Protein AF-R5DR00-F1 (afdb_monomer_lite)

Foldseek 3Di:
DAWEQAQVRDIADFPDKFFKDWDWDQDPNDTFIAIATDPDLPDQGFWMKTAHDDPDPVCLQPQGIKIKGLAASVVSVVQVVCCVPPSYYYPNPFDEDPAADLLGDDDHDNNPDGIYMDGRPRCVLVDHDDDDPDRPPSPPPDPPVPPPPPPPPDDDDDPDPVVPPPPPPPPDPPPDPDDDDDDDD

Structure (mmCIF, N/CA/C/O backbone):
data_AF-R5DR00-F1
#
_entry.id   AF-R5DR00-F1
#
loop_
_atom_site.group_PDB
_atom_site.id
_atom_site.type_symbol
_atom_site.label_atom_id
_atom_site.label_alt_id
_atom_site.label_comp_id
_atom_site.label_asym_id
_atom_site.label_entity_id
_atom_site.label_seq_id
_atom_site.pdbx_PDB_ins_code
_atom_site.Cartn_x
_atom_site.Cartn_y
_atom_site.Cartn_z
_atom_site.occupancy
_atom_site.B_iso_or_equiv
_atom_site.auth_seq_id
_atom_site.auth_comp_id
_atom_site.auth_asym_id
_atom_site.auth_atom_id
_atom_site.pdbx_PDB_model_num
ATOM 1 N N . MET A 1 1 ? -13.427 7.488 13.213 1.00 74.94 1 MET A N 1
ATOM 2 C CA . MET A 1 1 ? -12.255 6.790 13.779 1.00 74.94 1 MET A CA 1
ATOM 3 C C . MET A 1 1 ? -12.022 5.560 12.925 1.00 74.94 1 MET A C 1
ATOM 5 O O . MET A 1 1 ? -13.001 4.872 12.657 1.00 74.94 1 MET A O 1
ATOM 9 N N . MET A 1 2 ? -10.810 5.362 12.402 1.00 90.50 2 MET A N 1
ATOM 10 C CA . MET A 1 2 ? -10.520 4.297 11.437 1.00 90.50 2 MET A CA 1
ATOM 11 C C . MET A 1 2 ? -9.698 3.185 12.090 1.00 90.50 2 MET A C 1
ATOM 13 O O . MET A 1 2 ? -8.865 3.455 12.952 1.00 90.50 2 MET A O 1
ATOM 17 N N . ARG A 1 3 ? -9.932 1.942 11.674 1.00 91.56 3 ARG A N 1
ATOM 18 C CA . ARG A 1 3 ? -9.235 0.748 12.158 1.00 91.56 3 ARG A CA 1
ATOM 19 C C . ARG A 1 3 ? -8.675 -0.051 10.991 1.00 91.56 3 ARG A C 1
ATOM 21 O O . ARG A 1 3 ? -9.319 -0.162 9.949 1.00 91.56 3 ARG A O 1
ATOM 28 N N . VAL A 1 4 ? -7.496 -0.623 11.179 1.00 91.38 4 VAL A N 1
ATOM 29 C CA . VAL A 1 4 ? -6.801 -1.405 10.156 1.00 91.38 4 VAL A CA 1
ATOM 30 C C . VAL A 1 4 ? -6.391 -2.742 10.754 1.00 91.38 4 VAL A C 1
ATOM 32 O O . VAL A 1 4 ? -5.683 -2.760 11.758 1.00 91.38 4 VAL A O 1
ATOM 35 N N . LEU A 1 5 ? -6.831 -3.846 10.146 1.00 93.06 5 LEU A N 1
ATOM 36 C CA . LEU A 1 5 ? -6.287 -5.178 10.407 1.00 93.06 5 LEU A CA 1
ATOM 37 C C . LEU A 1 5 ? -5.030 -5.354 9.551 1.00 93.06 5 LEU A C 1
ATOM 39 O O . LEU A 1 5 ? -5.100 -5.370 8.324 1.00 93.06 5 LEU A O 1
ATOM 43 N N . THR A 1 6 ? -3.874 -5.410 10.200 1.00 89.81 6 THR A N 1
ATOM 44 C CA . THR A 1 6 ? -2.562 -5.450 9.559 1.00 89.81 6 THR A CA 1
ATOM 45 C C . THR A 1 6 ? -2.201 -6.860 9.079 1.00 89.81 6 THR A C 1
ATOM 47 O O . THR A 1 6 ? -2.751 -7.843 9.578 1.00 89.81 6 THR A O 1
ATOM 50 N N . PRO A 1 7 ? -1.214 -6.994 8.172 1.00 89.19 7 PRO A N 1
ATOM 51 C CA . PRO A 1 7 ? -0.761 -8.290 7.646 1.00 89.19 7 PRO A CA 1
ATOM 52 C C . PRO A 1 7 ? -0.338 -9.312 8.702 1.00 89.19 7 PRO A C 1
ATOM 54 O O . PRO A 1 7 ? -0.466 -10.513 8.509 1.00 89.19 7 PRO A O 1
ATOM 57 N N . ASN A 1 8 ? 0.143 -8.838 9.848 1.00 84.69 8 ASN A N 1
ATOM 58 C CA . ASN A 1 8 ? 0.538 -9.680 10.975 1.00 84.69 8 ASN A CA 1
ATOM 59 C C . ASN A 1 8 ? -0.616 -9.992 11.953 1.00 84.69 8 ASN A C 1
ATOM 61 O O . ASN A 1 8 ? -0.361 -10.493 13.044 1.00 84.69 8 ASN A O 1
ATOM 65 N N . GLY A 1 9 ? -1.864 -9.678 11.591 1.00 86.81 9 GLY A N 1
ATOM 66 C CA . GLY A 1 9 ? -3.060 -10.028 12.359 1.00 86.81 9 GLY A CA 1
ATOM 67 C C . GLY A 1 9 ? -3.430 -9.066 13.492 1.00 86.81 9 GLY A C 1
ATOM 68 O O . GLY A 1 9 ? -4.328 -9.376 14.271 1.00 86.81 9 GLY A O 1
ATOM 69 N N . ASN A 1 10 ? -2.779 -7.903 13.601 1.00 88.19 10 ASN A N 1
ATOM 70 C CA . ASN A 1 10 ? -3.101 -6.915 14.633 1.00 88.19 10 ASN A CA 1
ATOM 71 C C . ASN A 1 10 ? -4.149 -5.916 14.139 1.00 88.19 10 ASN A C 1
ATOM 73 O O . ASN A 1 10 ? -4.120 -5.485 12.991 1.00 88.19 10 ASN A O 1
ATOM 77 N N . VAL A 1 11 ? -5.057 -5.493 15.016 1.00 90.19 11 VAL A N 1
ATOM 78 C CA . VAL A 1 11 ? -5.974 -4.387 14.715 1.00 90.19 11 VAL A CA 1
ATOM 79 C C . VAL A 1 11 ? -5.430 -3.123 15.355 1.00 90.19 11 VAL A C 1
ATOM 81 O O . VAL A 1 11 ? -5.291 -3.069 16.575 1.00 90.19 11 VAL A O 1
ATOM 84 N N . ILE A 1 12 ? -5.154 -2.108 14.540 1.00 87.69 12 ILE A N 1
ATOM 85 C CA . ILE A 1 12 ? -4.666 -0.814 15.018 1.00 87.69 12 ILE A CA 1
ATOM 86 C C . ILE A 1 12 ? -5.629 0.318 14.673 1.00 87.69 12 ILE A C 1
ATOM 88 O O . ILE A 1 12 ? -6.350 0.264 13.672 1.00 87.69 12 ILE A O 1
ATOM 92 N N . GLU A 1 13 ? -5.625 1.361 15.495 1.00 88.56 13 GLU A N 1
ATOM 93 C CA . GLU A 1 13 ? -6.379 2.587 15.247 1.00 88.56 13 GLU A CA 1
ATOM 94 C C . GLU A 1 13 ? -5.523 3.597 14.488 1.00 88.56 13 GLU A C 1
ATOM 96 O O . GLU A 1 13 ? -4.378 3.867 14.846 1.00 88.56 13 GLU A O 1
ATOM 101 N N . VAL A 1 14 ? -6.092 4.174 13.431 1.00 88.12 14 VAL A N 1
ATOM 102 C CA . VAL A 1 14 ? -5.407 5.141 12.571 1.00 88.12 14 VAL A CA 1
ATOM 103 C C . VAL A 1 14 ? -6.191 6.447 12.521 1.00 88.12 14 VAL A C 1
ATOM 105 O O . VAL A 1 14 ? -7.426 6.473 12.490 1.00 88.12 14 VAL A O 1
ATOM 108 N N . GLU A 1 15 ? -5.457 7.553 12.518 1.00 88.38 15 GLU A N 1
ATOM 109 C CA . GLU A 1 15 ? -6.007 8.903 12.431 1.00 88.38 15 GLU A CA 1
ATOM 110 C C . GLU A 1 15 ? -6.351 9.264 10.987 1.00 88.38 15 GLU A C 1
ATOM 112 O O . GLU A 1 15 ? -7.386 9.874 10.715 1.00 88.38 15 GLU A O 1
ATOM 117 N N . LYS A 1 16 ? -5.489 8.853 10.054 1.00 88.50 16 LYS A N 1
ATOM 118 C CA . LYS A 1 16 ? -5.574 9.227 8.645 1.00 88.50 16 LYS A CA 1
ATOM 119 C C . LYS A 1 16 ? -5.173 8.059 7.753 1.00 88.50 16 LYS A C 1
ATOM 121 O O . LYS A 1 16 ? -4.276 7.297 8.101 1.00 88.50 16 LYS A O 1
ATOM 126 N N . ALA A 1 17 ? -5.819 7.958 6.597 1.00 90.88 17 ALA A N 1
ATOM 127 C CA . ALA A 1 17 ? -5.450 7.053 5.517 1.00 90.88 17 ALA A CA 1
ATOM 128 C C . ALA A 1 17 ? -5.347 7.855 4.214 1.00 90.88 17 ALA A C 1
ATOM 130 O O . ALA A 1 17 ? -6.272 8.585 3.857 1.00 90.88 17 ALA A O 1
ATOM 131 N N . GLU A 1 18 ? -4.224 7.732 3.516 1.00 91.56 18 GLU A N 1
ATOM 132 C CA . GLU A 1 18 ? -3.917 8.474 2.296 1.00 91.56 18 GLU A CA 1
ATOM 133 C C . GLU A 1 18 ? -3.573 7.507 1.170 1.00 91.56 18 GLU A C 1
ATOM 135 O O . GLU A 1 18 ? -2.679 6.676 1.306 1.00 91.56 18 GLU A O 1
ATOM 140 N N . ALA A 1 19 ? -4.270 7.628 0.042 1.00 92.75 19 ALA A N 1
ATOM 141 C CA . ALA A 1 19 ? -3.900 6.916 -1.172 1.00 92.75 19 ALA A CA 1
ATOM 142 C C . ALA A 1 19 ? -2.611 7.516 -1.742 1.00 92.75 19 ALA A C 1
ATOM 144 O O . ALA A 1 19 ? -2.477 8.740 -1.811 1.00 92.75 19 ALA A O 1
ATOM 145 N N . ILE A 1 20 ? -1.678 6.667 -2.165 1.00 91.19 20 ILE A N 1
ATOM 146 C CA . ILE A 1 20 ? -0.389 7.100 -2.714 1.00 91.19 20 ILE A CA 1
ATOM 147 C C . ILE A 1 20 ? -0.212 6.588 -4.138 1.00 91.19 20 ILE A C 1
ATOM 149 O O . ILE A 1 20 ? -0.661 5.496 -4.487 1.00 91.19 20 ILE A O 1
ATOM 153 N N . VAL A 1 21 ? 0.472 7.385 -4.946 1.00 89.25 21 VAL A N 1
ATOM 154 C CA . VAL A 1 21 ? 0.905 7.037 -6.295 1.00 89.25 21 VAL A CA 1
ATOM 155 C C . VAL A 1 21 ? 2.400 6.768 -6.247 1.00 89.25 21 VAL A C 1
ATOM 157 O O . VAL A 1 21 ? 3.172 7.632 -5.824 1.00 89.25 21 VAL A O 1
ATOM 160 N N . GLU A 1 22 ? 2.799 5.583 -6.701 1.00 86.75 22 GLU A N 1
ATOM 161 C CA . GLU A 1 22 ? 4.199 5.194 -6.847 1.00 86.75 22 GLU A CA 1
ATOM 162 C C . GLU A 1 22 ? 4.564 5.075 -8.324 1.00 86.75 22 GLU A C 1
ATOM 164 O O . GLU A 1 22 ? 3.823 4.475 -9.100 1.00 86.75 22 GLU A O 1
ATOM 169 N N . LYS A 1 23 ? 5.723 5.610 -8.715 1.00 83.75 23 LYS A N 1
ATOM 170 C CA . LYS A 1 23 ? 6.229 5.504 -10.086 1.00 83.75 23 LYS A CA 1
ATOM 171 C C . LYS A 1 23 ? 7.736 5.285 -10.109 1.00 83.75 23 LYS A C 1
ATOM 173 O O . LYS A 1 23 ? 8.459 5.875 -9.307 1.00 83.75 23 LYS A O 1
ATOM 178 N N . ARG A 1 24 ? 8.210 4.457 -11.045 1.00 81.25 24 ARG A N 1
ATOM 179 C CA . ARG A 1 24 ? 9.635 4.362 -11.398 1.00 81.25 24 ARG A CA 1
ATOM 180 C C . ARG A 1 24 ? 9.950 5.321 -12.528 1.00 81.25 24 ARG A C 1
ATOM 182 O O . ARG A 1 24 ? 9.222 5.377 -13.517 1.00 81.25 24 ARG A O 1
ATOM 189 N N . VAL A 1 25 ? 11.035 6.061 -12.371 1.00 81.44 25 VAL A N 1
ATOM 190 C CA . VAL A 1 25 ? 11.578 6.927 -13.411 1.00 81.44 25 VAL A CA 1
ATOM 191 C C . VAL A 1 25 ? 13.055 6.614 -13.549 1.00 81.44 25 VAL A C 1
ATOM 193 O O . VAL A 1 25 ? 13.809 6.775 -12.591 1.00 81.44 25 VAL A O 1
ATOM 196 N N . SER A 1 26 ? 13.466 6.169 -14.732 1.00 81.25 26 SER A N 1
ATOM 197 C CA . SER A 1 26 ? 14.880 6.000 -15.044 1.00 81.25 26 SER A CA 1
ATOM 198 C C . SER A 1 26 ? 15.515 7.377 -15.232 1.00 81.25 26 SER A C 1
ATOM 200 O O . SER A 1 26 ? 15.061 8.180 -16.047 1.00 81.25 26 SER A O 1
ATOM 202 N N . PHE A 1 27 ? 16.553 7.666 -14.457 1.00 80.00 27 PHE A N 1
ATOM 203 C CA . PHE A 1 27 ? 17.276 8.929 -14.485 1.00 80.00 27 PHE A CA 1
ATOM 204 C C . PHE A 1 27 ? 18.761 8.675 -14.230 1.00 80.00 27 PHE A C 1
ATOM 206 O O . PHE A 1 27 ? 19.141 8.116 -13.199 1.00 80.00 27 PHE A O 1
ATOM 213 N N . ASN A 1 28 ? 19.603 9.087 -15.181 1.00 86.81 28 ASN A N 1
ATOM 214 C CA . ASN A 1 28 ? 21.052 8.878 -15.143 1.00 86.81 28 ASN A CA 1
ATOM 215 C C . ASN A 1 28 ? 21.447 7.409 -14.859 1.00 86.81 28 ASN A C 1
ATOM 217 O O . ASN A 1 28 ? 22.159 7.112 -13.900 1.00 86.81 28 ASN A O 1
ATOM 221 N N . GLY A 1 29 ? 20.885 6.474 -15.636 1.00 82.44 29 GLY A N 1
ATOM 222 C CA . GLY A 1 29 ? 21.165 5.036 -15.518 1.00 82.44 29 GLY A CA 1
ATOM 223 C C . GLY A 1 29 ? 20.632 4.358 -14.249 1.00 82.44 29 GLY A C 1
ATOM 224 O O . GLY A 1 29 ? 20.927 3.188 -14.020 1.00 82.44 29 GLY A O 1
ATOM 225 N N . ARG A 1 30 ? 19.856 5.063 -13.414 1.00 76.75 30 ARG A N 1
ATOM 226 C CA . ARG A 1 30 ? 19.265 4.523 -12.181 1.00 76.75 30 ARG A CA 1
ATOM 227 C C . ARG A 1 30 ? 17.752 4.652 -12.194 1.00 76.75 30 ARG A C 1
ATOM 229 O O . ARG A 1 30 ? 17.223 5.679 -12.604 1.00 76.75 30 ARG A O 1
ATOM 236 N N . ASP A 1 31 ? 17.064 3.650 -11.664 1.00 75.25 31 ASP A N 1
ATOM 237 C CA . ASP A 1 31 ? 15.625 3.734 -11.428 1.00 75.25 31 ASP A CA 1
ATOM 238 C C . ASP A 1 31 ? 15.343 4.438 -10.101 1.00 75.25 31 ASP A C 1
ATOM 240 O O . ASP A 1 31 ? 15.693 3.958 -9.021 1.00 75.25 31 ASP A O 1
ATOM 244 N N . ILE A 1 32 ? 14.682 5.588 -10.187 1.00 78.00 32 ILE A N 1
ATOM 245 C CA . ILE A 1 32 ? 14.267 6.392 -9.044 1.00 78.00 32 ILE A CA 1
ATOM 246 C C . ILE A 1 32 ? 12.804 6.096 -8.726 1.00 78.00 32 ILE A C 1
ATOM 248 O O . ILE A 1 32 ? 11.940 6.118 -9.607 1.00 78.00 32 ILE A O 1
ATOM 252 N N . ARG A 1 33 ? 12.510 5.861 -7.443 1.00 81.19 33 ARG A N 1
ATOM 253 C CA . ARG A 1 33 ? 11.139 5.789 -6.929 1.00 81.19 33 ARG A CA 1
ATOM 254 C C . ARG A 1 33 ? 10.613 7.190 -6.646 1.00 81.19 33 ARG A C 1
ATOM 256 O O . ARG A 1 33 ? 11.145 7.883 -5.783 1.00 81.19 33 ARG A O 1
ATOM 263 N N . LEU A 1 34 ? 9.514 7.555 -7.292 1.00 82.50 34 LEU A N 1
ATOM 264 C CA . LEU A 1 34 ? 8.705 8.715 -6.937 1.00 82.50 34 LEU A CA 1
ATOM 265 C C . LEU A 1 34 ? 7.455 8.239 -6.197 1.00 82.50 34 LEU A C 1
ATOM 267 O O . LEU A 1 34 ? 6.790 7.306 -6.644 1.00 82.50 34 LEU A O 1
ATOM 271 N N . CYS A 1 35 ? 7.152 8.866 -5.062 1.00 84.38 35 CYS A N 1
ATOM 272 C CA . CYS A 1 35 ? 5.998 8.539 -4.227 1.00 84.38 35 CYS A CA 1
ATOM 273 C C . CYS A 1 35 ? 5.321 9.828 -3.759 1.00 84.38 35 CYS A C 1
ATOM 275 O O . CYS A 1 35 ? 5.966 10.677 -3.139 1.00 84.38 35 CYS A O 1
ATOM 277 N N . GLN A 1 36 ? 4.030 9.976 -4.054 1.00 86.75 36 GLN A N 1
ATOM 278 C CA . GLN A 1 36 ? 3.238 11.149 -3.682 1.00 86.75 36 GLN A CA 1
ATOM 279 C C . GLN A 1 36 ? 1.845 10.743 -3.208 1.00 86.75 36 GLN A C 1
ATOM 281 O O . GLN A 1 36 ? 1.299 9.738 -3.657 1.00 86.75 36 GLN A O 1
ATOM 286 N N . THR A 1 37 ? 1.245 11.549 -2.332 1.00 89.12 37 THR A N 1
ATOM 287 C CA . THR A 1 37 ? -0.179 11.418 -2.010 1.00 89.12 37 THR A CA 1
ATOM 288 C C . THR A 1 37 ? -1.010 11.755 -3.249 1.00 89.12 37 THR A C 1
ATOM 290 O O . THR A 1 37 ? -0.764 12.764 -3.914 1.00 89.12 37 THR A O 1
ATOM 293 N N . ALA A 1 38 ? -2.003 10.923 -3.560 1.00 88.75 38 ALA A N 1
ATOM 294 C CA . ALA A 1 38 ? -2.957 11.190 -4.629 1.00 88.75 38 ALA A CA 1
ATOM 295 C C . ALA A 1 38 ? -3.768 12.459 -4.313 1.00 88.75 38 ALA A C 1
ATOM 297 O O . ALA A 1 38 ? -4.250 12.639 -3.194 1.00 88.75 38 ALA A O 1
ATOM 298 N N . LYS A 1 39 ? -3.928 13.342 -5.302 1.00 87.38 39 LYS A N 1
ATOM 299 C CA . LYS A 1 39 ? -4.671 14.605 -5.147 1.00 87.38 39 LYS A CA 1
ATOM 300 C C . LYS A 1 39 ? -6.184 14.388 -5.230 1.00 87.38 39 LYS A C 1
ATOM 302 O O . LYS A 1 39 ? -6.952 15.132 -4.630 1.00 87.38 39 LYS A O 1
ATOM 307 N N . ASP A 1 40 ? -6.606 13.368 -5.968 1.00 86.00 40 ASP A N 1
ATOM 308 C CA . ASP A 1 40 ? -7.986 13.005 -6.243 1.00 86.00 40 ASP A CA 1
ATOM 309 C C . ASP A 1 40 ? -8.110 11.509 -6.617 1.00 86.00 40 ASP A C 1
ATOM 311 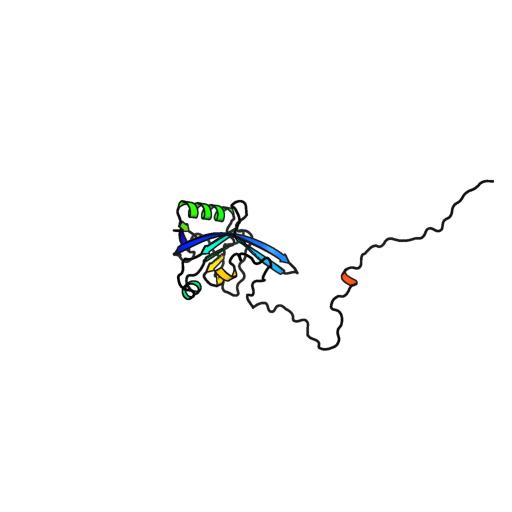O O . ASP A 1 40 ? -7.148 10.741 -6.615 1.00 86.00 40 ASP A O 1
ATOM 315 N N . LYS A 1 41 ? -9.336 11.059 -6.907 1.00 82.06 41 LYS A N 1
ATOM 316 C CA . LYS A 1 41 ? -9.647 9.642 -7.180 1.00 82.06 41 LYS A CA 1
ATOM 317 C C . LYS A 1 41 ? -9.289 9.179 -8.599 1.00 82.06 41 LYS A C 1
ATOM 319 O O . LYS A 1 41 ? -9.437 7.991 -8.892 1.00 82.06 41 LYS A O 1
ATOM 324 N N . SER A 1 42 ? -8.902 10.095 -9.489 1.00 86.19 42 SER A N 1
ATOM 325 C CA . SER A 1 42 ? -8.548 9.778 -10.876 1.00 86.19 42 SER A CA 1
ATOM 326 C C . SER A 1 42 ? -7.118 9.262 -11.004 1.00 86.19 42 SER A C 1
ATOM 328 O O . SER A 1 42 ? -6.842 8.487 -11.920 1.00 86.19 42 SER A O 1
ATOM 330 N N . GLN A 1 43 ? -6.221 9.635 -10.081 1.00 88.56 43 GLN A N 1
ATOM 331 C CA . GLN A 1 43 ? -4.845 9.157 -10.137 1.00 88.56 43 GLN A CA 1
ATOM 332 C C . GLN A 1 43 ? -4.752 7.645 -9.869 1.00 88.56 43 GLN A C 1
ATOM 334 O O . GLN A 1 43 ? -5.511 7.103 -9.057 1.00 88.56 43 GLN A O 1
ATOM 339 N N . PRO A 1 44 ? -3.803 6.951 -10.525 1.00 91.00 44 PRO A N 1
ATOM 340 C CA . PRO A 1 44 ? -3.598 5.516 -10.370 1.00 91.00 44 PRO A CA 1
ATOM 341 C C . PRO A 1 44 ? -2.850 5.221 -9.064 1.00 91.00 44 PRO A C 1
ATOM 343 O O . PRO A 1 44 ? -1.671 4.883 -9.063 1.00 91.00 44 PRO A O 1
ATOM 346 N N . ALA A 1 45 ? -3.528 5.404 -7.933 1.00 92.44 45 ALA A N 1
ATOM 347 C CA . ALA A 1 45 ? -2.949 5.110 -6.633 1.00 92.44 45 ALA A CA 1
ATOM 348 C C . ALA A 1 45 ? -2.694 3.604 -6.486 1.00 92.44 45 ALA A C 1
ATOM 350 O O . ALA A 1 45 ? -3.604 2.798 -6.671 1.00 92.44 45 ALA A O 1
ATOM 351 N N . SER A 1 46 ? -1.463 3.249 -6.131 1.00 93.38 46 SER A N 1
ATOM 352 C CA . SER A 1 46 ? -0.972 1.877 -5.977 1.00 93.38 46 SER A CA 1
ATOM 353 C C . SER A 1 46 ? -0.586 1.555 -4.533 1.00 93.38 46 SER A C 1
ATOM 355 O O . SER A 1 46 ? 0.006 0.518 -4.260 1.00 93.38 46 SER A O 1
ATOM 357 N N . GLY A 1 47 ? -0.932 2.412 -3.574 1.00 93.25 47 GLY A N 1
ATOM 358 C CA . GLY A 1 47 ? -0.693 2.126 -2.168 1.00 93.25 47 GLY A CA 1
ATOM 359 C C . GLY A 1 47 ? -1.526 2.974 -1.221 1.00 93.25 47 GLY A C 1
ATOM 360 O O . GLY A 1 47 ? -2.299 3.846 -1.632 1.00 93.25 47 GLY A O 1
ATOM 361 N N . LEU A 1 48 ? -1.320 2.723 0.066 1.00 93.31 48 LEU A N 1
ATOM 362 C CA . LEU A 1 48 ? -1.961 3.396 1.181 1.00 93.31 48 LEU A CA 1
ATOM 363 C C . LEU A 1 48 ? -0.939 3.692 2.272 1.00 93.31 48 LEU A C 1
ATOM 365 O O . LEU A 1 48 ? -0.203 2.808 2.714 1.00 93.31 48 LEU A O 1
ATOM 369 N N . TYR A 1 49 ? -0.945 4.934 2.732 1.00 92.12 49 TYR A N 1
ATOM 370 C CA . TYR A 1 49 ? -0.195 5.387 3.889 1.00 92.12 49 TYR A CA 1
ATOM 371 C C . TYR A 1 49 ? -1.159 5.691 5.034 1.00 92.12 49 TYR A C 1
ATOM 373 O O . TYR A 1 49 ? -2.133 6.423 4.850 1.00 92.12 49 TYR A O 1
ATOM 381 N N . PHE A 1 50 ? -0.897 5.128 6.210 1.00 90.06 50 PHE A N 1
ATOM 382 C CA . PHE A 1 50 ? -1.728 5.301 7.392 1.00 90.06 50 PHE A CA 1
ATOM 383 C C . PHE A 1 50 ? -0.951 6.002 8.496 1.00 90.06 50 PHE A C 1
ATOM 385 O O . PHE A 1 50 ? 0.104 5.526 8.923 1.00 90.06 50 PHE A O 1
ATOM 392 N N . SER A 1 51 ? -1.513 7.099 8.994 1.00 86.75 51 SER A N 1
ATOM 393 C CA . SER A 1 51 ? -0.982 7.803 10.157 1.00 86.75 51 SER A CA 1
ATOM 394 C C . SER A 1 51 ? -1.615 7.242 11.421 1.00 86.75 51 SER A C 1
ATOM 396 O O . SER A 1 51 ? -2.842 7.249 11.556 1.00 86.75 51 SER A O 1
ATOM 398 N N . VAL A 1 52 ? -0.787 6.771 12.348 1.00 83.75 52 VAL A N 1
ATOM 399 C CA . VAL A 1 52 ? -1.237 6.289 13.658 1.00 83.75 52 VAL A CA 1
ATOM 400 C C . VAL A 1 52 ? -1.240 7.462 14.630 1.00 83.75 52 VAL A C 1
ATOM 402 O O . VAL A 1 52 ? -0.278 8.230 14.686 1.00 83.75 52 VAL A O 1
ATOM 405 N N . LYS A 1 53 ? -2.322 7.608 15.402 1.00 72.38 53 LYS A N 1
ATOM 406 C CA . LYS A 1 53 ? -2.383 8.630 16.447 1.00 72.38 53 LYS A CA 1
ATOM 407 C C . LYS A 1 53 ? -1.430 8.226 17.568 1.00 72.38 53 LYS A C 1
ATOM 409 O O . LYS A 1 53 ? -1.641 7.208 18.217 1.00 72.38 53 LYS A O 1
ATOM 414 N N . THR A 1 54 ? -0.399 9.024 17.809 1.00 66.06 54 THR A N 1
ATOM 415 C CA . THR A 1 54 ? 0.564 8.770 18.883 1.00 66.06 54 THR A CA 1
ATOM 416 C C . THR A 1 54 ? 0.911 10.050 19.620 1.00 66.06 54 THR A C 1
ATOM 418 O O . THR A 1 54 ? 1.074 11.105 19.012 1.00 66.06 54 THR A O 1
ATOM 421 N N . GLU A 1 55 ? 1.045 9.945 20.940 1.00 60.62 55 GLU A N 1
ATOM 422 C CA . GLU A 1 55 ? 1.442 11.058 21.808 1.00 60.62 55 GLU A CA 1
ATOM 423 C C . GLU A 1 55 ? 2.953 11.074 22.099 1.00 60.62 55 GLU A C 1
ATOM 425 O O . GLU A 1 55 ? 3.443 11.958 22.796 1.00 60.62 55 GLU A O 1
ATOM 430 N N . SER A 1 56 ? 3.720 10.112 21.560 1.00 62.09 56 SER A N 1
ATOM 431 C CA . SER A 1 56 ? 5.161 9.987 21.811 1.00 62.09 56 SER A CA 1
ATOM 432 C C . SER A 1 56 ? 5.958 9.576 20.573 1.00 62.09 56 SER A C 1
ATOM 434 O O . SER A 1 56 ? 5.583 8.668 19.826 1.00 62.09 56 SER A O 1
ATOM 436 N N . VAL A 1 57 ? 7.131 10.199 20.412 1.00 57.59 57 VAL A N 1
ATOM 437 C CA . VAL A 1 57 ? 8.132 9.868 19.382 1.00 57.59 57 VAL A CA 1
ATOM 438 C C . VAL A 1 57 ? 8.655 8.434 19.542 1.00 57.59 57 VAL A C 1
ATOM 440 O O . VAL A 1 57 ? 8.942 7.767 18.553 1.00 57.59 57 VAL A O 1
ATOM 443 N N . PHE A 1 58 ? 8.719 7.915 20.772 1.00 52.62 58 PHE A N 1
ATOM 444 C CA . PHE A 1 58 ? 9.171 6.542 21.035 1.00 52.62 58 PHE A CA 1
ATOM 445 C C . PHE A 1 58 ? 8.179 5.489 20.522 1.00 52.62 58 PHE A C 1
ATOM 447 O O . PHE A 1 58 ? 8.572 4.398 20.111 1.00 52.62 58 PHE A O 1
ATOM 454 N N . THR A 1 59 ? 6.890 5.826 20.497 1.00 55.16 59 THR A N 1
ATOM 455 C CA . THR A 1 59 ? 5.836 4.960 19.959 1.00 55.16 59 THR A CA 1
ATOM 456 C C . THR A 1 59 ? 5.833 4.978 18.427 1.00 55.16 59 THR A C 1
ATOM 458 O O . THR A 1 59 ? 5.567 3.947 17.828 1.00 55.16 59 THR A O 1
ATOM 461 N N . ILE A 1 60 ? 6.250 6.076 17.772 1.00 55.09 60 ILE A N 1
ATOM 462 C CA . ILE A 1 60 ? 6.455 6.118 16.304 1.00 55.09 60 ILE A CA 1
ATOM 463 C C . ILE A 1 60 ? 7.498 5.082 15.857 1.00 55.09 60 ILE A C 1
ATOM 465 O O . ILE A 1 60 ? 7.381 4.508 14.776 1.00 55.09 60 ILE A O 1
ATOM 469 N N . ALA A 1 61 ? 8.512 4.823 16.686 1.00 53.31 61 ALA A N 1
ATOM 470 C CA . ALA A 1 61 ? 9.544 3.841 16.372 1.00 53.31 61 ALA A CA 1
ATOM 471 C C . ALA A 1 61 ? 9.035 2.386 16.438 1.00 53.31 61 ALA A C 1
ATOM 473 O O . ALA A 1 61 ? 9.565 1.540 15.720 1.00 53.31 61 ALA A O 1
ATOM 474 N N . ASN A 1 62 ? 8.012 2.100 17.253 1.00 53.19 62 ASN A N 1
ATOM 475 C CA . ASN A 1 62 ? 7.563 0.734 17.556 1.00 53.19 62 ASN A CA 1
ATOM 476 C C . ASN A 1 62 ? 6.198 0.389 16.928 1.00 53.19 62 ASN A C 1
ATOM 478 O O . ASN A 1 62 ? 6.099 -0.624 16.242 1.00 53.19 62 ASN A O 1
ATOM 482 N N . ASP A 1 63 ? 5.205 1.271 17.057 1.00 61.22 63 ASP A N 1
ATOM 483 C CA . ASP A 1 63 ? 3.817 1.112 16.582 1.00 61.22 63 ASP A CA 1
ATOM 484 C C . ASP A 1 63 ? 3.417 2.247 15.619 1.00 61.22 63 ASP A C 1
ATOM 486 O O . ASP A 1 63 ? 2.281 2.723 15.606 1.00 61.22 63 ASP A O 1
ATOM 490 N N . GLY A 1 64 ? 4.391 2.760 14.865 1.00 75.31 64 GLY A N 1
ATOM 491 C CA . GLY A 1 64 ? 4.236 3.966 14.064 1.00 75.31 64 GLY A CA 1
ATOM 492 C C . GLY A 1 64 ? 3.420 3.784 12.789 1.00 75.31 64 GLY A C 1
ATOM 493 O O . GLY A 1 64 ? 2.714 2.800 12.578 1.00 75.31 64 GLY A O 1
ATOM 494 N N . ASN A 1 65 ? 3.549 4.775 11.909 1.00 85.88 65 ASN A N 1
ATOM 495 C CA . ASN A 1 65 ? 2.815 4.839 10.650 1.00 85.88 65 ASN A CA 1
ATOM 496 C C . ASN A 1 65 ? 2.986 3.567 9.817 1.00 85.88 65 ASN A C 1
ATOM 498 O O . ASN A 1 65 ? 4.028 2.907 9.848 1.00 85.88 65 ASN A O 1
ATOM 502 N N . LEU A 1 66 ? 1.956 3.247 9.043 1.00 89.25 66 LEU A N 1
ATOM 503 C CA . LEU A 1 66 ? 1.957 2.087 8.167 1.00 89.25 66 LEU A CA 1
ATOM 504 C C . LEU A 1 66 ? 2.010 2.517 6.713 1.00 89.25 66 LEU A C 1
ATOM 506 O O . LEU A 1 66 ? 1.421 3.522 6.319 1.00 89.25 66 LEU A O 1
ATOM 510 N N . LEU A 1 67 ? 2.650 1.691 5.901 1.00 90.94 67 LEU A N 1
ATOM 511 C CA . LEU A 1 67 ? 2.651 1.829 4.460 1.00 90.94 67 LEU A CA 1
ATOM 512 C C . LEU A 1 67 ? 2.409 0.458 3.840 1.00 90.94 67 LEU A C 1
ATOM 514 O O . LEU A 1 67 ? 3.163 -0.477 4.096 1.00 90.94 67 LEU A O 1
ATOM 518 N N . VAL A 1 68 ? 1.385 0.361 2.998 1.00 93.44 68 VAL A N 1
ATOM 519 C CA . VAL A 1 68 ? 1.253 -0.740 2.044 1.00 93.44 68 VAL A CA 1
ATOM 520 C C . VAL A 1 68 ? 1.379 -0.159 0.651 1.00 93.44 68 VAL A C 1
ATOM 522 O O . VAL A 1 68 ? 0.585 0.701 0.275 1.00 93.44 68 VAL A O 1
ATOM 525 N N . GLY A 1 69 ? 2.362 -0.620 -0.108 1.00 92.69 69 GLY A N 1
ATOM 526 C CA . GLY A 1 69 ? 2.535 -0.220 -1.499 1.00 92.69 69 GLY A CA 1
ATOM 527 C C . GLY A 1 69 ? 2.422 -1.396 -2.453 1.00 92.69 69 GLY A 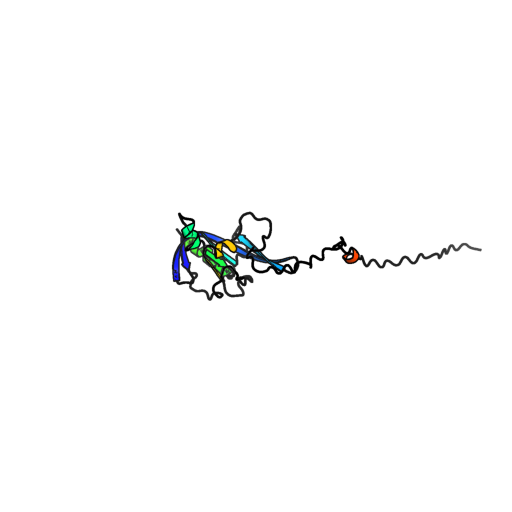C 1
ATOM 528 O O . GLY A 1 69 ? 2.261 -2.547 -2.044 1.00 92.69 69 GLY A O 1
ATOM 529 N N . ASN A 1 70 ? 2.503 -1.080 -3.739 1.00 93.38 70 ASN A N 1
ATOM 530 C CA . ASN A 1 70 ? 2.320 -2.023 -4.838 1.00 93.38 70 ASN A CA 1
ATOM 531 C C . ASN A 1 70 ? 1.010 -2.839 -4.803 1.00 93.38 70 ASN A C 1
ATOM 533 O O . ASN A 1 70 ? 0.980 -4.014 -5.155 1.00 93.38 70 ASN A O 1
ATOM 537 N N . LEU A 1 71 ? -0.089 -2.227 -4.374 1.00 94.38 71 LEU A N 1
ATOM 538 C CA . LEU A 1 71 ? -1.433 -2.774 -4.522 1.00 94.38 71 LEU A CA 1
ATOM 539 C C . LEU A 1 71 ? -1.985 -2.487 -5.930 1.00 94.38 71 LEU A C 1
ATOM 541 O O . LEU A 1 71 ? -1.716 -1.418 -6.488 1.00 94.38 71 LEU A O 1
ATOM 545 N N . PRO A 1 72 ? -2.843 -3.367 -6.479 1.00 93.19 72 PRO A N 1
ATOM 546 C CA . PRO A 1 72 ? -3.605 -3.056 -7.682 1.00 93.19 72 PRO A CA 1
ATOM 547 C C . PRO A 1 72 ? -4.460 -1.796 -7.494 1.00 93.19 72 PRO A C 1
ATOM 549 O O . PRO A 1 72 ? -5.112 -1.624 -6.459 1.00 93.19 72 PRO A O 1
ATOM 552 N N . VAL A 1 73 ? -4.526 -0.942 -8.517 1.00 92.69 73 VAL A N 1
ATOM 553 C CA . VAL A 1 73 ? -5.229 0.356 -8.448 1.00 92.69 73 VAL A CA 1
ATOM 554 C C . VAL A 1 73 ? -6.696 0.208 -8.028 1.00 92.69 73 VAL A C 1
ATOM 556 O O . VAL A 1 73 ? -7.203 0.967 -7.197 1.00 92.69 73 VAL A O 1
ATOM 559 N N . ASP A 1 74 ? -7.392 -0.800 -8.554 1.00 92.81 74 ASP A N 1
ATOM 560 C CA . ASP A 1 74 ? -8.792 -1.056 -8.202 1.00 92.81 74 ASP A CA 1
ATOM 561 C C . ASP A 1 74 ? -8.958 -1.517 -6.750 1.00 92.81 74 ASP A C 1
ATOM 563 O O . ASP A 1 74 ? -9.961 -1.198 -6.107 1.00 92.81 74 ASP A O 1
ATOM 567 N N . THR A 1 75 ? -7.967 -2.225 -6.205 1.00 93.75 75 THR A N 1
ATOM 568 C CA . THR A 1 75 ? -7.935 -2.630 -4.796 1.00 93.75 75 THR A CA 1
ATOM 569 C C . THR A 1 75 ? -7.795 -1.411 -3.894 1.00 93.75 75 THR A C 1
ATOM 571 O O . THR A 1 75 ? -8.570 -1.268 -2.948 1.00 93.75 75 THR A O 1
ATOM 574 N N . VAL A 1 76 ? -6.893 -0.480 -4.220 1.00 93.88 76 VAL A N 1
ATOM 575 C CA . VAL A 1 76 ? -6.736 0.774 -3.465 1.00 93.88 76 VAL A CA 1
ATOM 576 C C . VAL A 1 76 ? -8.040 1.572 -3.470 1.00 93.88 76 VAL A C 1
ATOM 578 O O . VAL A 1 76 ? -8.514 1.987 -2.413 1.00 93.88 76 VAL A O 1
ATOM 581 N N . LYS A 1 77 ? -8.691 1.721 -4.631 1.00 92.06 77 LYS A N 1
ATOM 582 C CA . LYS A 1 77 ? -9.987 2.417 -4.740 1.00 92.06 77 LYS A CA 1
ATOM 583 C C . LYS A 1 77 ? -11.074 1.777 -3.873 1.00 92.06 77 LYS A C 1
ATOM 585 O O . LYS A 1 77 ? -11.834 2.498 -3.216 1.00 92.06 77 LYS A O 1
ATOM 590 N N . LYS A 1 78 ? -11.150 0.441 -3.850 1.00 92.50 78 LYS A N 1
ATOM 591 C CA . LYS A 1 78 ? -12.083 -0.303 -2.988 1.00 92.50 78 LYS A CA 1
ATOM 592 C C . LYS A 1 78 ? -11.786 -0.055 -1.512 1.00 92.50 78 LYS A C 1
ATOM 594 O O . LYS A 1 78 ? -12.699 0.307 -0.778 1.00 92.50 78 LYS A O 1
ATOM 599 N N . ILE A 1 79 ? -10.523 -0.162 -1.099 1.00 92.94 79 ILE A N 1
ATOM 600 C CA . ILE A 1 79 ? -10.114 0.061 0.292 1.00 92.94 79 ILE A CA 1
ATOM 601 C C . ILE A 1 79 ? -10.444 1.486 0.747 1.00 92.94 79 ILE A C 1
ATOM 603 O O . ILE A 1 79 ? -11.083 1.655 1.779 1.00 92.94 79 ILE A O 1
ATOM 607 N N . VAL A 1 80 ? -10.081 2.511 -0.030 1.00 91.25 80 VAL A N 1
ATOM 608 C CA . VAL A 1 80 ? -10.388 3.916 0.303 1.00 91.25 80 VAL A CA 1
ATOM 609 C C . VAL A 1 80 ? -11.896 4.133 0.434 1.00 91.25 80 VAL A C 1
ATOM 611 O O . VAL A 1 80 ? -12.353 4.833 1.335 1.00 91.25 80 VAL A O 1
ATOM 614 N N . THR A 1 81 ? -12.685 3.512 -0.446 1.00 89.94 81 THR A N 1
ATOM 615 C CA . THR A 1 81 ? -14.150 3.595 -0.392 1.00 89.94 81 THR A CA 1
ATOM 616 C C . THR A 1 81 ? -14.710 2.921 0.860 1.00 89.94 81 THR A C 1
ATOM 618 O O . THR A 1 81 ? -15.600 3.483 1.494 1.00 89.94 81 THR A O 1
ATOM 621 N N . ASN A 1 82 ? -14.187 1.753 1.237 1.00 89.19 82 ASN A N 1
ATOM 622 C CA . ASN A 1 82 ? -14.616 1.022 2.430 1.00 89.19 82 ASN A CA 1
ATOM 623 C C . ASN A 1 82 ? -14.196 1.747 3.713 1.00 89.19 82 ASN A C 1
ATOM 625 O O . ASN A 1 82 ? -15.010 1.914 4.612 1.00 89.19 82 ASN A O 1
ATOM 629 N N . LEU A 1 83 ? -12.977 2.288 3.770 1.00 90.25 83 LEU A N 1
ATOM 630 C CA . LEU A 1 83 ? -12.519 3.120 4.886 1.00 90.25 83 LEU A CA 1
ATOM 631 C C . LEU A 1 83 ? -13.418 4.341 5.097 1.00 90.25 83 LEU A C 1
ATOM 633 O O . LEU A 1 83 ? -13.736 4.673 6.235 1.00 90.25 83 LEU A 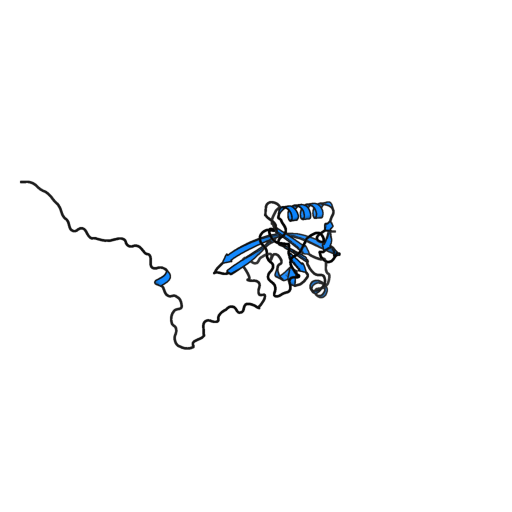O 1
ATOM 637 N N . ALA A 1 84 ? -13.869 4.980 4.014 1.00 88.19 84 ALA A N 1
ATOM 638 C CA . ALA A 1 84 ? -14.778 6.120 4.094 1.00 88.19 84 ALA A CA 1
ATOM 639 C C . ALA A 1 84 ? -16.198 5.747 4.563 1.00 88.19 84 ALA A C 1
ATOM 641 O O . ALA A 1 84 ? -16.883 6.596 5.130 1.00 88.19 84 ALA A O 1
ATOM 642 N N . LYS A 1 85 ? -16.651 4.510 4.315 1.00 89.88 85 LYS A N 1
ATOM 643 C CA . LYS A 1 85 ? -17.991 4.028 4.692 1.00 89.88 85 LYS A CA 1
ATOM 644 C C . LYS A 1 85 ? -18.022 3.409 6.087 1.00 89.88 85 LYS A C 1
ATOM 646 O O . LYS A 1 85 ? -18.833 3.805 6.917 1.00 89.88 85 LYS A O 1
ATOM 651 N N . ASP A 1 86 ? -17.124 2.462 6.327 1.00 91.38 86 ASP A N 1
ATOM 652 C CA . ASP A 1 86 ? -17.168 1.544 7.466 1.00 91.38 86 ASP A CA 1
ATOM 653 C C . ASP A 1 86 ? -16.094 1.869 8.513 1.00 91.38 86 ASP A C 1
ATOM 655 O O . ASP A 1 86 ? -16.110 1.336 9.624 1.00 91.38 86 ASP A O 1
ATOM 659 N N . GLY A 1 87 ? -15.129 2.734 8.173 1.00 91.75 87 GLY A N 1
ATOM 660 C CA . GLY A 1 87 ? -14.008 3.063 9.052 1.00 91.75 87 GLY A CA 1
ATOM 661 C C . GLY A 1 87 ? -13.111 1.862 9.356 1.00 91.75 87 GLY A C 1
ATOM 662 O O . GLY A 1 87 ? -12.400 1.876 10.358 1.00 91.75 87 GLY A O 1
ATOM 663 N N . PHE A 1 88 ? -13.152 0.813 8.535 1.00 93.06 88 PHE A N 1
ATOM 664 C CA . PHE A 1 88 ? -12.365 -0.400 8.717 1.00 93.06 88 PHE A CA 1
ATOM 665 C C . PHE A 1 88 ? -11.738 -0.847 7.396 1.00 93.06 88 PHE A C 1
ATOM 667 O O . PHE A 1 88 ? -12.364 -0.765 6.339 1.00 93.06 88 PHE A O 1
ATOM 674 N N . CYS A 1 89 ? -10.501 -1.332 7.465 1.00 92.88 89 CYS A N 1
ATOM 675 C CA . CYS A 1 89 ? -9.812 -1.971 6.354 1.00 92.88 89 CYS A CA 1
ATOM 676 C C . CYS A 1 89 ? -9.138 -3.255 6.820 1.00 92.8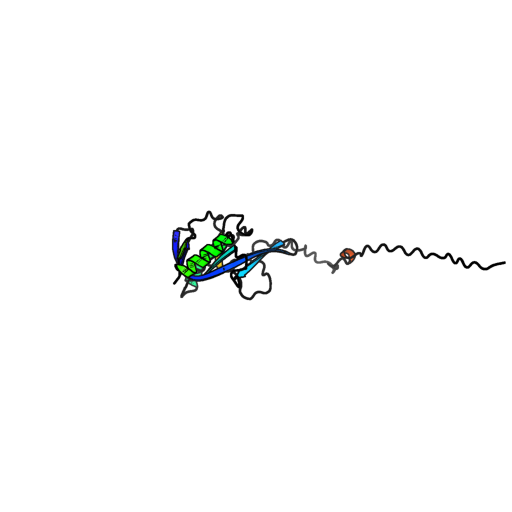8 89 CYS A C 1
ATOM 678 O O . CYS A 1 89 ? -8.438 -3.257 7.831 1.00 92.88 89 CYS A O 1
ATOM 680 N N . ASP A 1 90 ? -9.289 -4.310 6.026 1.00 93.19 90 ASP A N 1
ATOM 681 C CA . ASP A 1 90 ? -8.543 -5.549 6.184 1.00 93.19 90 ASP A CA 1
ATOM 682 C C . ASP A 1 90 ? -7.400 -5.612 5.168 1.00 93.19 90 ASP A C 1
ATOM 684 O O . ASP A 1 90 ? -7.629 -5.570 3.958 1.00 93.19 90 ASP A O 1
ATOM 688 N N . LEU A 1 91 ? -6.170 -5.664 5.675 1.00 93.44 91 LEU A N 1
ATOM 689 C CA . LEU A 1 91 ? -4.945 -5.842 4.898 1.00 93.44 91 LEU A CA 1
ATOM 690 C C . LEU A 1 91 ? -4.328 -7.230 5.128 1.00 93.44 91 LEU A C 1
ATOM 692 O O . LEU A 1 91 ? -3.316 -7.551 4.526 1.00 93.44 91 LEU A O 1
ATOM 696 N N . SER A 1 92 ? -4.905 -8.078 5.978 1.00 92.75 92 SER A N 1
ATOM 697 C CA . SER A 1 92 ? -4.352 -9.408 6.268 1.00 92.75 92 SER A CA 1
ATOM 698 C C . SER A 1 92 ? -4.546 -10.423 5.143 1.00 92.75 92 SER A C 1
ATOM 700 O O . SER A 1 92 ? -3.818 -11.406 5.072 1.00 92.75 92 SER A O 1
ATOM 702 N N . GLY A 1 93 ? -5.495 -10.173 4.239 1.00 91.12 93 GLY A N 1
ATOM 703 C CA . GLY A 1 93 ? -5.857 -11.101 3.166 1.00 91.12 93 GLY A CA 1
ATOM 704 C C . GLY A 1 93 ? -4.950 -11.094 1.931 1.00 91.12 93 GLY A C 1
ATOM 705 O O . GLY A 1 93 ? -5.302 -11.748 0.952 1.00 91.12 93 GLY A O 1
ATOM 706 N N . PHE A 1 94 ? -3.844 -10.345 1.923 1.00 92.56 94 PHE A N 1
ATOM 707 C CA . PHE A 1 94 ? -2.922 -10.307 0.782 1.00 92.56 94 PHE A CA 1
ATOM 708 C C . PHE A 1 94 ? -1.703 -11.202 1.008 1.00 92.56 94 PHE A C 1
ATOM 710 O O . PHE A 1 94 ? -1.172 -11.278 2.113 1.00 92.56 94 PHE A O 1
ATOM 717 N N . ASP A 1 95 ? -1.205 -11.798 -0.073 1.00 93.56 95 ASP A N 1
ATOM 718 C CA . ASP A 1 95 ? 0.125 -12.401 -0.098 1.00 93.56 95 ASP A CA 1
ATOM 719 C C . ASP A 1 95 ? 1.165 -11.289 -0.259 1.00 93.56 95 ASP A C 1
ATOM 721 O O . ASP A 1 95 ? 1.149 -10.554 -1.247 1.00 93.56 95 ASP A O 1
ATOM 725 N N . TYR A 1 96 ? 2.047 -11.131 0.725 1.00 93.62 96 TYR A N 1
ATOM 726 C CA . TYR A 1 96 ? 3.024 -10.043 0.764 1.00 93.62 96 TYR A CA 1
ATOM 727 C C . TYR A 1 96 ? 4.395 -10.462 0.238 1.00 93.62 96 TYR A C 1
ATOM 729 O O . TYR A 1 96 ? 4.798 -11.624 0.318 1.00 93.62 96 TYR A O 1
ATOM 737 N N . GLN A 1 97 ? 5.155 -9.474 -0.237 1.00 93.25 97 GLN A N 1
ATOM 738 C CA . GLN A 1 97 ? 6.607 -9.596 -0.346 1.00 93.25 97 GLN A CA 1
ATOM 739 C C . GLN A 1 97 ? 7.219 -9.942 1.028 1.00 93.25 97 GLN A C 1
ATOM 741 O O . GLN A 1 97 ? 6.629 -9.601 2.060 1.00 93.25 97 GLN A O 1
ATOM 746 N N . PRO A 1 98 ? 8.405 -10.583 1.065 1.00 88.50 98 PRO A N 1
ATOM 747 C CA . PRO A 1 98 ? 9.152 -10.783 2.305 1.00 88.50 98 PRO A CA 1
ATOM 748 C C . PRO A 1 98 ? 9.314 -9.482 3.101 1.00 88.50 98 PRO A C 1
ATOM 750 O O . PRO A 1 98 ? 9.326 -8.395 2.521 1.00 88.50 98 PRO A O 1
ATOM 753 N N . GLU A 1 99 ? 9.435 -9.599 4.426 1.00 81.94 99 GLU A N 1
ATOM 754 C CA . GLU A 1 99 ? 9.551 -8.435 5.310 1.00 81.94 99 GLU A CA 1
ATOM 755 C C . GLU A 1 99 ? 10.706 -7.527 4.869 1.00 81.94 99 GLU A C 1
ATOM 757 O O . GLU A 1 99 ? 11.833 -7.978 4.671 1.00 81.94 99 GLU A O 1
ATOM 762 N N . ILE A 1 100 ? 10.390 -6.243 4.696 1.00 76.69 100 ILE A N 1
ATOM 763 C CA . ILE A 1 100 ? 11.313 -5.239 4.172 1.00 76.69 100 ILE A CA 1
ATOM 764 C C . ILE A 1 100 ? 11.972 -4.530 5.347 1.00 76.69 100 ILE A C 1
ATOM 766 O O . ILE A 1 100 ? 11.324 -3.793 6.095 1.00 76.69 100 ILE A O 1
ATOM 770 N N . GLY A 1 101 ? 13.273 -4.751 5.502 1.00 70.25 101 GLY A N 1
ATOM 771 C CA . GLY A 1 101 ? 14.120 -4.033 6.433 1.00 70.25 101 GLY A CA 1
ATOM 772 C C . GLY A 1 101 ? 14.576 -2.677 5.895 1.00 70.25 101 GLY A C 1
ATOM 773 O O . GLY A 1 101 ? 14.245 -2.242 4.794 1.00 70.25 101 GLY A O 1
ATOM 774 N N . ILE A 1 102 ? 15.395 -1.991 6.691 1.00 66.50 102 ILE A N 1
ATOM 775 C CA . ILE A 1 102 ? 15.889 -0.643 6.372 1.00 66.50 102 ILE A CA 1
ATOM 776 C C . ILE A 1 102 ? 16.815 -0.592 5.142 1.00 66.50 102 ILE A C 1
ATOM 778 O O . ILE A 1 102 ? 16.960 0.460 4.522 1.00 66.50 102 ILE A O 1
ATOM 782 N N . ASN A 1 103 ? 17.438 -1.723 4.802 1.00 70.50 103 ASN A N 1
ATOM 783 C CA . ASN A 1 103 ? 18.396 -1.851 3.703 1.00 70.50 103 ASN A CA 1
ATOM 784 C C . ASN A 1 103 ? 17.783 -2.487 2.448 1.00 70.50 103 ASN A C 1
ATOM 786 O O . ASN A 1 103 ? 18.470 -2.624 1.436 1.00 70.50 103 ASN A O 1
ATOM 790 N N . ASP A 1 104 ? 16.510 -2.877 2.511 1.00 74.75 104 ASP A N 1
ATOM 791 C CA . ASP A 1 104 ? 15.833 -3.581 1.434 1.00 74.75 104 ASP A CA 1
ATOM 792 C C . ASP A 1 104 ? 15.104 -2.597 0.514 1.00 74.75 104 ASP A C 1
ATOM 794 O O . ASP A 1 104 ? 14.630 -1.536 0.930 1.00 74.75 104 ASP A O 1
ATOM 798 N N . LYS A 1 105 ? 15.010 -2.946 -0.773 1.00 77.50 105 LYS A N 1
ATOM 799 C CA . LYS A 1 105 ? 14.301 -2.148 -1.780 1.00 77.50 105 LYS A CA 1
ATOM 800 C C . LYS A 1 105 ? 13.014 -2.886 -2.170 1.00 77.50 105 LYS A C 1
ATOM 802 O O . LYS A 1 105 ? 13.121 -3.956 -2.770 1.00 77.50 105 LYS A O 1
ATOM 807 N N . PRO A 1 106 ? 11.813 -2.344 -1.883 1.00 83.31 106 PRO A N 1
ATOM 808 C CA . PRO A 1 106 ? 10.570 -2.968 -2.324 1.00 83.31 106 PRO A CA 1
ATOM 80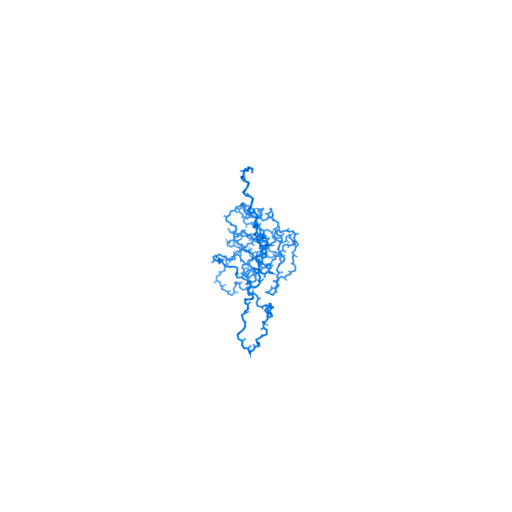9 C C . PRO A 1 106 ? 10.517 -3.082 -3.847 1.00 83.31 106 PRO A C 1
ATOM 811 O O . PRO A 1 106 ? 10.947 -2.179 -4.578 1.00 83.31 106 PRO A O 1
ATOM 814 N N . VAL A 1 107 ? 9.904 -4.158 -4.336 1.00 86.12 107 VAL A N 1
ATOM 815 C CA . VAL A 1 107 ? 9.453 -4.217 -5.727 1.00 86.12 107 VAL A CA 1
ATOM 816 C C . VAL A 1 107 ? 8.140 -3.446 -5.834 1.00 86.12 107 VAL A C 1
ATOM 818 O O . VAL A 1 107 ? 7.237 -3.622 -5.020 1.00 86.12 107 VAL A O 1
ATOM 821 N N . PHE A 1 108 ? 8.042 -2.559 -6.819 1.00 84.25 108 PHE A N 1
ATOM 822 C CA . PHE A 1 108 ? 6.819 -1.818 -7.108 1.00 84.25 108 PHE A CA 1
ATOM 823 C C . PHE A 1 108 ? 6.707 -1.620 -8.618 1.00 84.25 108 PHE A C 1
ATOM 825 O O . PHE A 1 108 ? 7.625 -1.106 -9.259 1.00 84.25 108 PHE A O 1
ATOM 832 N N . ASP A 1 109 ? 5.600 -2.094 -9.172 1.00 85.62 109 ASP A N 1
ATOM 833 C CA . ASP A 1 109 ? 5.341 -2.279 -10.597 1.00 85.62 109 ASP A CA 1
ATOM 834 C C . ASP A 1 109 ? 3.848 -2.104 -10.923 1.00 85.62 109 ASP A C 1
ATOM 836 O O . ASP A 1 109 ? 3.301 -2.771 -11.801 1.00 85.62 109 ASP A O 1
ATOM 840 N N . GLU A 1 110 ? 3.205 -1.172 -10.213 1.00 79.44 110 GLU A N 1
ATOM 841 C CA . GLU A 1 110 ? 1.789 -0.810 -10.369 1.00 79.44 110 GLU A CA 1
ATOM 842 C C . GLU A 1 110 ? 0.825 -1.957 -10.005 1.00 79.44 110 GLU A C 1
ATOM 844 O O . GLU A 1 110 ? -0.270 -2.074 -10.554 1.00 79.44 110 GLU A O 1
ATOM 849 N N . GLY A 1 111 ? 1.224 -2.792 -9.041 1.00 82.62 111 GLY A N 1
ATOM 850 C CA . GLY A 1 111 ? 0.406 -3.878 -8.502 1.00 82.62 111 GLY A CA 1
ATOM 851 C C . GLY A 1 111 ? 0.437 -5.166 -9.320 1.00 82.62 111 GLY A C 1
ATOM 852 O O . GLY A 1 111 ? -0.494 -5.963 -9.213 1.00 82.62 111 GLY A O 1
ATOM 853 N N . LYS A 1 112 ? 1.468 -5.367 -10.152 1.00 86.56 112 LYS A N 1
ATOM 854 C CA . LYS A 1 112 ? 1.669 -6.627 -10.889 1.00 86.56 112 LYS A CA 1
ATOM 855 C C . LYS A 1 112 ? 2.328 -7.685 -10.002 1.00 86.56 112 LYS A C 1
ATOM 857 O O . LYS A 1 112 ? 1.950 -8.850 -10.062 1.00 86.56 112 LYS A O 1
ATOM 862 N N . SER A 1 113 ? 3.288 -7.273 -9.181 1.00 91.62 113 SER A N 1
ATOM 863 C CA . SER A 1 113 ? 3.907 -8.084 -8.132 1.00 91.62 113 SER A CA 1
ATOM 864 C C . SER A 1 113 ? 3.115 -8.007 -6.824 1.00 91.62 113 SER A C 1
ATOM 866 O O . SER A 1 113 ? 2.201 -7.197 -6.672 1.00 91.62 113 SER A O 1
ATOM 868 N N . TYR A 1 114 ? 3.499 -8.832 -5.848 1.00 94.44 114 TYR A N 1
ATOM 869 C CA . TYR A 1 114 ? 2.906 -8.805 -4.511 1.00 94.44 114 TYR A CA 1
ATOM 870 C C . TYR A 1 114 ? 3.033 -7.419 -3.852 1.00 94.44 114 TYR A C 1
ATOM 872 O O . TYR A 1 114 ? 4.022 -6.716 -4.093 1.00 94.44 114 TYR A O 1
ATOM 880 N N . PRO A 1 115 ? 2.070 -7.003 -3.012 1.00 94.94 115 PRO A N 1
ATOM 881 C CA . PRO A 1 115 ? 2.207 -5.809 -2.196 1.00 94.94 115 PRO A CA 1
ATOM 882 C C . PRO A 1 115 ? 3.369 -5.937 -1.215 1.00 94.94 115 PRO A C 1
ATOM 884 O O . PRO A 1 115 ? 3.734 -7.029 -0.777 1.00 94.94 115 PRO A O 1
ATOM 887 N N . TYR A 1 116 ? 3.922 -4.797 -0.824 1.00 93.25 116 TYR A N 1
ATOM 888 C CA . TYR A 1 116 ? 4.879 -4.730 0.270 1.00 93.25 116 TYR A CA 1
ATOM 889 C C . TYR A 1 116 ? 4.284 -3.988 1.463 1.00 93.25 116 TYR A C 1
ATOM 891 O O . TYR A 1 116 ? 3.439 -3.106 1.299 1.00 93.25 116 TYR A O 1
ATOM 899 N N . PHE A 1 117 ? 4.737 -4.338 2.665 1.00 91.75 117 PHE A N 1
ATOM 900 C CA . PHE A 1 117 ? 4.274 -3.744 3.913 1.00 91.75 117 PHE A CA 1
ATOM 901 C C . PHE A 1 117 ? 5.452 -3.219 4.730 1.00 91.75 117 PHE A C 1
ATOM 903 O O . PHE A 1 117 ? 6.372 -3.965 5.058 1.00 91.75 117 PHE A O 1
ATOM 910 N N . CYS A 1 118 ? 5.393 -1.938 5.087 1.00 88.12 118 CYS A N 1
ATOM 911 C CA . CYS A 1 118 ? 6.376 -1.271 5.929 1.00 88.12 118 CYS A CA 1
ATOM 912 C C . CYS A 1 118 ? 5.691 -0.685 7.167 1.00 88.12 118 CYS A C 1
ATOM 914 O O . CYS A 1 118 ? 4.551 -0.213 7.109 1.00 88.12 118 CYS A O 1
ATOM 916 N N . ARG A 1 119 ? 6.419 -0.667 8.286 1.00 85.88 119 ARG A N 1
ATOM 917 C CA . ARG A 1 119 ? 5.958 -0.121 9.570 1.00 85.88 119 ARG A CA 1
ATOM 918 C C . ARG A 1 119 ? 6.937 0.906 10.117 1.00 85.88 119 ARG A C 1
ATOM 920 O O . ARG A 1 119 ? 8.129 0.858 9.802 1.00 85.88 119 ARG A O 1
ATOM 927 N N . SER A 1 120 ? 6.437 1.796 10.967 1.00 81.19 120 SER A N 1
ATOM 928 C CA . SER A 1 120 ? 7.245 2.689 11.800 1.00 81.19 120 SER A CA 1
ATOM 929 C C . SER A 1 120 ? 8.283 3.462 10.967 1.00 81.19 120 SER A C 1
ATOM 931 O O . SER A 1 120 ? 7.943 4.095 9.965 1.00 81.19 120 SER A O 1
ATOM 933 N N . ASN A 1 121 ? 9.565 3.391 11.333 1.00 76.94 121 ASN A N 1
ATOM 934 C CA . ASN A 1 121 ? 10.643 4.097 10.639 1.00 76.94 121 ASN A CA 1
ATOM 935 C C . ASN A 1 121 ? 10.781 3.694 9.165 1.00 76.94 121 ASN A C 1
ATOM 937 O O . ASN A 1 121 ? 11.030 4.555 8.322 1.00 76.94 121 ASN A O 1
ATOM 941 N N . VAL A 1 122 ? 10.563 2.418 8.836 1.00 79.69 122 VAL A N 1
ATOM 942 C CA . VAL A 1 122 ? 10.636 1.941 7.448 1.00 79.69 122 VAL A CA 1
ATOM 943 C C . VAL A 1 122 ? 9.497 2.557 6.633 1.00 79.69 122 VAL A C 1
ATOM 945 O O . VAL A 1 122 ? 9.727 3.067 5.539 1.00 79.69 122 VAL A O 1
ATOM 948 N N . ALA A 1 123 ? 8.281 2.625 7.188 1.00 82.12 123 ALA A N 1
ATOM 949 C CA . ALA A 1 123 ? 7.164 3.300 6.526 1.00 82.12 123 ALA A CA 1
ATOM 950 C C . ALA A 1 123 ? 7.473 4.779 6.255 1.00 82.12 123 ALA A C 1
ATOM 952 O O . ALA A 1 123 ? 7.211 5.252 5.155 1.00 82.12 123 ALA A O 1
ATOM 953 N N . MET A 1 124 ? 8.091 5.492 7.203 1.00 76.69 124 MET A N 1
ATOM 954 C CA . MET A 1 124 ? 8.483 6.897 7.014 1.00 76.69 124 MET A CA 1
ATOM 955 C C . MET A 1 124 ? 9.549 7.096 5.928 1.00 76.69 124 MET A C 1
ATOM 957 O O . MET A 1 124 ? 9.536 8.114 5.238 1.00 76.69 124 MET A O 1
ATOM 961 N N . MET A 1 125 ? 10.465 6.141 5.742 1.00 76.75 125 MET A N 1
ATOM 962 C CA . MET A 1 125 ? 11.478 6.218 4.680 1.00 76.75 125 MET A CA 1
ATOM 963 C C . MET A 1 125 ? 10.865 6.131 3.281 1.00 76.75 125 MET A C 1
ATOM 965 O O . MET A 1 125 ? 11.356 6.784 2.356 1.00 76.75 125 MET A O 1
ATOM 969 N N . PHE A 1 126 ? 9.783 5.360 3.145 1.00 78.94 126 PHE A N 1
ATOM 970 C CA . PHE A 1 126 ? 9.082 5.120 1.883 1.00 78.94 126 PHE A CA 1
ATOM 971 C C . PHE A 1 126 ? 7.776 5.923 1.727 1.00 78.94 126 PHE A C 1
ATOM 973 O O . PHE A 1 126 ? 7.143 5.843 0.667 1.00 78.94 126 PHE A O 1
ATOM 980 N N . ALA A 1 127 ? 7.390 6.700 2.743 1.00 75.44 127 ALA A N 1
ATOM 981 C CA . ALA A 1 127 ? 6.190 7.529 2.770 1.00 75.44 127 ALA A CA 1
ATOM 982 C C . ALA A 1 127 ? 6.207 8.615 1.680 1.00 75.44 127 ALA A C 1
ATOM 984 O O . ALA A 1 127 ? 7.282 9.071 1.269 1.00 75.44 127 ALA A O 1
ATOM 985 N N . PRO A 1 128 ? 5.027 9.073 1.224 1.00 71.44 128 PRO A N 1
ATOM 986 C CA . PRO A 1 128 ? 4.939 10.234 0.350 1.00 71.44 128 PRO A CA 1
ATOM 987 C C . PRO A 1 128 ? 5.513 11.459 1.072 1.00 71.44 128 PRO A C 1
ATOM 989 O O . PRO A 1 128 ? 5.025 11.863 2.128 1.00 71.44 128 PRO A O 1
ATOM 992 N N . ARG A 1 129 ? 6.564 12.065 0.513 1.00 66.19 129 ARG A N 1
ATOM 993 C CA . ARG A 1 129 ? 7.123 13.305 1.062 1.00 66.19 129 ARG A CA 1
ATOM 994 C C . ARG A 1 129 ? 6.317 14.484 0.535 1.00 66.19 129 ARG A C 1
ATOM 996 O O . ARG A 1 129 ? 6.395 14.820 -0.644 1.00 66.19 129 ARG A O 1
ATOM 1003 N N . GLN A 1 130 ? 5.537 15.106 1.414 1.00 50.12 130 GLN A N 1
ATOM 1004 C CA . GLN A 1 130 ? 4.890 16.377 1.110 1.00 50.12 130 GLN A CA 1
ATOM 1005 C C . GLN A 1 130 ? 5.992 17.446 1.051 1.00 50.12 130 GLN A C 1
ATOM 1007 O O . GLN A 1 130 ? 6.641 17.703 2.060 1.00 50.12 130 GLN A O 1
ATOM 1012 N N . ASN A 1 131 ? 6.218 18.029 -0.132 1.00 40.16 131 ASN A N 1
ATOM 1013 C CA . ASN A 1 131 ? 7.064 19.213 -0.383 1.00 40.16 131 ASN A CA 1
ATOM 1014 C C . ASN A 1 131 ? 8.558 19.007 -0.704 1.00 40.16 131 ASN A C 1
ATOM 1016 O O . ASN A 1 131 ? 9.331 19.947 -0.544 1.00 40.16 131 ASN A O 1
ATOM 1020 N N . MET A 1 132 ? 8.988 17.845 -1.202 1.00 38.69 132 MET A N 1
ATOM 1021 C CA . MET A 1 132 ? 10.323 17.745 -1.816 1.00 38.69 132 MET A CA 1
ATOM 1022 C C . MET A 1 132 ? 10.176 17.712 -3.341 1.00 38.69 132 MET A C 1
ATOM 1024 O O . MET A 1 132 ? 9.925 16.654 -3.909 1.00 38.69 132 MET A O 1
ATOM 1028 N N . ASP A 1 133 ? 10.358 18.862 -3.999 1.00 36.06 133 ASP A N 1
ATOM 1029 C CA . ASP A 1 133 ? 10.425 18.995 -5.472 1.00 36.06 133 ASP A CA 1
ATOM 1030 C C . ASP A 1 133 ? 11.690 18.357 -6.084 1.00 36.06 133 ASP A C 1
ATOM 1032 O O . ASP A 1 133 ? 11.942 18.453 -7.283 1.00 36.06 133 ASP A O 1
ATOM 1036 N N . PHE A 1 134 ? 12.486 17.664 -5.268 1.00 35.44 134 PHE A N 1
ATOM 1037 C CA . PHE A 1 134 ? 13.683 16.955 -5.686 1.00 35.44 134 PHE A CA 1
ATOM 1038 C C . PHE A 1 134 ? 13.568 15.474 -5.325 1.00 35.44 134 PHE A C 1
ATOM 1040 O O . PHE A 1 134 ? 13.205 15.152 -4.186 1.00 35.44 134 PHE A O 1
ATOM 1047 N N . PRO A 1 135 ? 13.921 14.552 -6.242 1.00 40.28 135 PRO A N 1
ATOM 1048 C CA . PRO A 1 135 ? 14.103 13.158 -5.887 1.00 40.28 135 PRO A CA 1
ATOM 1049 C C . PRO A 1 135 ? 15.311 13.066 -4.953 1.00 40.28 135 PRO A C 1
ATOM 1051 O O . PRO A 1 135 ? 16.456 12.960 -5.386 1.00 40.28 135 PRO A O 1
ATOM 1054 N N . ILE A 1 136 ? 15.070 13.105 -3.644 1.00 43.66 136 ILE A N 1
ATOM 1055 C CA . ILE A 1 136 ? 16.035 12.558 -2.702 1.00 43.66 136 ILE A CA 1
ATOM 1056 C C . ILE A 1 136 ? 16.010 11.059 -2.963 1.00 43.66 136 ILE A C 1
ATOM 1058 O O . ILE A 1 136 ? 15.079 10.368 -2.541 1.00 43.66 136 ILE A O 1
ATOM 1062 N N . ASN A 1 137 ? 17.019 10.575 -3.701 1.00 42.44 137 ASN A N 1
ATOM 1063 C CA . ASN A 1 137 ? 17.458 9.186 -3.624 1.00 42.44 137 ASN A CA 1
ATOM 1064 C C . ASN A 1 137 ? 17.303 8.779 -2.170 1.00 42.44 137 ASN A C 1
ATOM 1066 O O . ASN A 1 137 ? 17.869 9.465 -1.320 1.00 42.44 137 ASN A O 1
ATOM 1070 N N . GLY A 1 138 ? 16.521 7.738 -1.881 1.00 40.09 138 GLY A N 1
ATOM 1071 C CA . GLY A 1 138 ? 16.469 7.196 -0.535 1.00 40.09 138 GLY A CA 1
ATOM 1072 C C . GLY A 1 138 ? 17.904 7.069 -0.045 1.00 40.09 138 GLY A C 1
ATOM 1073 O O . GLY A 1 138 ? 18.657 6.247 -0.559 1.00 40.09 138 GLY A O 1
ATOM 1074 N N . ILE A 1 139 ? 18.307 7.934 0.886 1.00 39.62 139 ILE A N 1
ATOM 1075 C CA . ILE A 1 139 ? 19.557 7.776 1.610 1.00 39.62 139 ILE A CA 1
ATOM 1076 C C . ILE A 1 139 ? 19.264 6.645 2.599 1.00 39.62 139 ILE A C 1
ATOM 1078 O O . ILE A 1 139 ? 19.112 6.858 3.795 1.00 39.62 139 ILE A O 1
ATOM 1082 N N . SER A 1 140 ? 19.077 5.431 2.083 1.00 39.34 140 SER A N 1
ATOM 1083 C CA . SER A 1 140 ? 19.585 4.248 2.749 1.00 39.34 140 SER A CA 1
ATOM 1084 C C . SER A 1 140 ? 21.032 4.164 2.277 1.00 39.34 140 SER A C 1
ATOM 1086 O O . SER A 1 140 ? 21.318 3.771 1.145 1.00 39.34 140 SER A O 1
ATOM 1088 N N . ASN A 1 141 ? 21.939 4.660 3.113 1.00 39.12 141 ASN A N 1
ATOM 1089 C CA . ASN A 1 141 ? 23.372 4.490 2.935 1.00 39.12 141 ASN A CA 1
ATOM 1090 C C . ASN A 1 141 ? 23.701 2.991 2.894 1.00 39.12 141 ASN A C 1
ATOM 1092 O O . ASN A 1 141 ? 23.955 2.420 3.946 1.00 39.12 141 ASN A O 1
ATOM 1096 N N . THR A 1 142 ? 23.710 2.364 1.719 1.00 38.56 142 THR A N 1
ATOM 1097 C CA . THR A 1 142 ? 24.420 1.089 1.496 1.00 38.56 142 THR A CA 1
ATOM 1098 C C . THR A 1 142 ? 24.937 0.886 0.074 1.00 38.56 142 THR A C 1
ATOM 1100 O O . THR A 1 142 ? 25.842 0.080 -0.094 1.00 38.56 142 THR A O 1
ATOM 1103 N N . ASP A 1 143 ? 24.502 1.650 -0.932 1.00 38.47 143 ASP A N 1
ATOM 1104 C CA . ASP A 1 143 ? 25.222 1.699 -2.211 1.00 38.47 143 ASP A CA 1
ATOM 1105 C C . ASP A 1 143 ? 26.190 2.887 -2.208 1.00 38.47 143 ASP A C 1
ATOM 1107 O O . ASP A 1 143 ? 25.941 3.924 -2.824 1.00 38.47 143 ASP A O 1
ATOM 1111 N N . THR A 1 144 ? 27.366 2.717 -1.597 1.00 37.91 144 THR A N 1
ATOM 1112 C CA . THR A 1 144 ? 28.567 3.471 -2.006 1.00 37.91 144 THR A CA 1
ATOM 1113 C C . THR A 1 144 ? 29.062 2.988 -3.376 1.00 37.91 144 THR A C 1
ATOM 1115 O O . THR A 1 144 ? 30.256 2.886 -3.611 1.00 37.91 144 THR A O 1
ATOM 1118 N N . GLY A 1 145 ? 28.143 2.715 -4.308 1.00 38.88 145 GLY A N 1
ATOM 1119 C CA . GLY A 1 145 ? 28.415 2.484 -5.725 1.00 38.88 145 GLY A CA 1
ATOM 1120 C C . GLY A 1 145 ? 28.772 3.773 -6.466 1.00 38.88 145 GLY A C 1
ATOM 1121 O O . GLY A 1 145 ? 28.731 3.814 -7.693 1.00 38.88 145 GLY A O 1
ATOM 1122 N N . VAL A 1 146 ? 29.149 4.832 -5.740 1.00 40.25 146 VAL A N 1
ATOM 1123 C CA . VAL A 1 146 ? 30.203 5.697 -6.251 1.00 40.25 146 VAL A CA 1
ATOM 1124 C C . VAL A 1 146 ? 31.424 4.785 -6.291 1.00 40.25 146 VAL A C 1
ATOM 1126 O O . VAL A 1 146 ? 32.116 4.605 -5.293 1.00 40.25 146 VAL A O 1
ATOM 1129 N N . ASN A 1 147 ? 31.691 4.189 -7.453 1.00 39.25 147 ASN A N 1
ATOM 1130 C CA . ASN A 1 147 ? 33.083 4.072 -7.841 1.00 39.25 147 ASN A CA 1
ATOM 1131 C C . ASN A 1 147 ? 33.591 5.503 -7.737 1.00 39.25 147 ASN A C 1
ATOM 1133 O O . ASN A 1 147 ? 33.321 6.324 -8.613 1.00 39.25 147 ASN A O 1
ATOM 1137 N N . SER A 1 148 ? 34.186 5.833 -6.590 1.00 43.47 148 SER A N 1
ATOM 1138 C CA . SER A 1 148 ? 35.030 6.994 -6.456 1.00 43.47 148 SER A CA 1
ATOM 1139 C C . SER A 1 148 ? 35.898 6.929 -7.693 1.00 43.47 148 SER A C 1
ATOM 1141 O O . SER A 1 148 ? 36.637 5.953 -7.863 1.00 43.47 148 SER A O 1
ATOM 1143 N N . PHE A 1 149 ? 35.738 7.894 -8.601 1.00 36.31 149 PHE A N 1
ATOM 1144 C CA . PHE A 1 149 ? 36.758 8.111 -9.610 1.00 36.31 149 PHE A CA 1
ATOM 1145 C C . PHE A 1 149 ? 38.080 8.040 -8.851 1.00 36.31 149 PHE A C 1
ATOM 1147 O O . PHE A 1 149 ? 38.161 8.661 -7.780 1.00 36.31 149 PHE A O 1
ATOM 1154 N N . PRO A 1 150 ? 39.042 7.204 -9.279 1.00 39.38 150 PRO A N 1
ATOM 1155 C CA . PRO A 1 150 ? 40.310 7.140 -8.584 1.00 39.38 150 PRO A CA 1
ATOM 1156 C C . PRO A 1 150 ? 40.793 8.582 -8.466 1.00 39.38 150 PRO A C 1
ATOM 1158 O O . PRO A 1 150 ? 40.980 9.251 -9.481 1.00 39.38 150 PRO A O 1
ATOM 1161 N N . GLN A 1 151 ? 40.888 9.088 -7.232 1.00 42.78 151 GLN A N 1
ATOM 1162 C CA . GLN A 1 151 ? 41.491 10.385 -6.965 1.00 42.78 151 GLN A CA 1
ATOM 1163 C C . GLN A 1 151 ? 42.979 10.202 -7.226 1.00 42.78 151 GLN A C 1
ATOM 1165 O O . GLN A 1 151 ? 43.774 9.979 -6.315 1.00 42.78 151 GLN A O 1
ATOM 1170 N N . ASN A 1 152 ? 43.338 10.194 -8.505 1.00 34.03 152 ASN A N 1
ATOM 1171 C CA . ASN A 1 152 ? 44.712 10.280 -8.912 1.00 34.03 152 ASN A CA 1
ATOM 1172 C C . ASN A 1 152 ? 45.062 11.756 -8.772 1.00 34.03 152 ASN A C 1
ATOM 1174 O O . ASN A 1 152 ? 44.673 12.591 -9.583 1.00 34.03 152 ASN A O 1
ATOM 1178 N N . ASN A 1 153 ? 45.716 12.081 -7.661 1.00 47.62 153 ASN A N 1
ATOM 1179 C CA . ASN A 1 153 ? 46.280 13.394 -7.409 1.00 47.62 153 ASN A CA 1
ATOM 1180 C C . ASN A 1 153 ? 47.412 13.650 -8.409 1.00 47.62 153 ASN A C 1
ATOM 1182 O O . ASN A 1 153 ? 48.572 13.510 -8.037 1.00 47.62 153 ASN A O 1
ATOM 1186 N N . THR A 1 154 ? 47.119 13.985 -9.665 1.00 44.75 154 THR A N 1
ATOM 1187 C CA . THR A 1 154 ? 48.062 14.645 -10.580 1.00 44.75 154 THR A CA 1
ATOM 1188 C C . THR A 1 154 ? 47.281 15.285 -11.731 1.00 44.75 154 THR A C 1
ATOM 1190 O O . THR A 1 154 ? 46.723 14.570 -12.552 1.00 44.75 154 THR A O 1
ATOM 1193 N N . GLU A 1 155 ? 47.292 16.620 -11.743 1.00 43.00 155 GLU A N 1
ATOM 1194 C CA . GLU A 1 155 ? 46.943 17.544 -12.837 1.00 43.00 155 GLU A CA 1
ATOM 1195 C C . GLU A 1 155 ? 45.488 17.540 -13.350 1.00 43.00 155 GLU A C 1
ATOM 1197 O O . GLU A 1 155 ? 44.934 16.536 -13.792 1.00 43.00 155 GLU A O 1
ATOM 1202 N N . GLU A 1 156 ? 44.868 18.725 -13.272 1.00 48.72 156 GLU A N 1
ATOM 1203 C CA . GLU A 1 156 ? 43.567 19.041 -13.860 1.00 48.72 156 GLU A CA 1
ATOM 1204 C C . GLU A 1 156 ? 43.556 18.632 -15.337 1.00 48.72 156 GLU A C 1
ATOM 1206 O O . GLU A 1 156 ? 44.247 19.220 -16.165 1.00 48.72 156 GLU A O 1
ATOM 1211 N N . THR A 1 157 ? 42.778 17.604 -15.661 1.00 43.91 157 THR A N 1
ATOM 1212 C CA . THR A 1 157 ? 42.369 17.313 -17.033 1.00 43.91 157 THR A CA 1
ATOM 1213 C C . THR A 1 157 ? 40.853 17.203 -17.040 1.00 43.91 157 THR A C 1
ATOM 1215 O O . THR A 1 157 ? 40.251 16.488 -16.235 1.00 43.91 157 THR A O 1
ATOM 1218 N N . ASP A 1 158 ? 40.250 18.028 -17.887 1.00 41.34 158 ASP A N 1
ATOM 1219 C CA . ASP A 1 158 ? 38.824 18.301 -17.978 1.00 41.34 158 ASP A CA 1
ATOM 1220 C C . ASP A 1 158 ? 37.992 17.019 -18.135 1.00 41.34 158 ASP A C 1
ATOM 12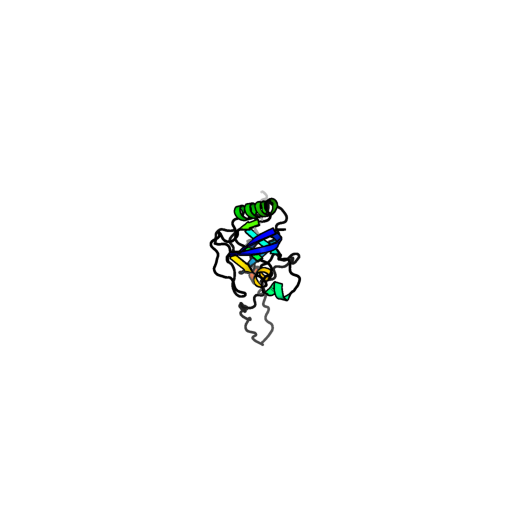22 O O . ASP A 1 158 ? 38.149 16.246 -19.076 1.00 41.34 158 ASP A O 1
ATOM 1226 N N . ILE A 1 159 ? 37.059 16.794 -17.206 1.00 51.44 159 ILE A N 1
ATOM 1227 C CA . ILE A 1 159 ? 36.124 15.649 -17.221 1.00 51.44 159 ILE A CA 1
ATOM 1228 C C . ILE A 1 159 ? 34.988 15.861 -18.252 1.00 51.44 159 ILE A C 1
ATOM 1230 O O . ILE A 1 159 ? 34.117 15.010 -18.430 1.00 51.44 159 ILE A O 1
ATOM 1234 N N . PHE A 1 160 ? 35.014 16.972 -18.988 1.00 42.53 160 PHE A N 1
ATOM 1235 C CA . PHE A 1 160 ? 34.168 17.212 -20.149 1.00 42.53 160 PHE A CA 1
ATOM 1236 C C . PHE A 1 160 ? 35.021 17.060 -21.406 1.00 42.53 160 PHE A C 1
ATOM 1238 O O . PHE A 1 160 ? 35.635 18.011 -21.870 1.00 42.53 160 PHE A O 1
ATOM 1245 N N . ASN A 1 161 ? 35.077 15.846 -21.951 1.00 44.44 161 ASN A N 1
ATOM 1246 C CA . ASN A 1 161 ? 35.517 15.685 -23.330 1.00 44.44 161 ASN A CA 1
ATOM 1247 C C . ASN A 1 161 ? 34.390 16.245 -24.216 1.00 44.44 161 ASN A C 1
ATOM 1249 O O . ASN A 1 161 ? 33.310 15.653 -24.283 1.00 44.44 161 ASN A O 1
ATOM 1253 N N . ASP A 1 162 ? 34.639 17.385 -24.860 1.00 48.25 162 ASP A N 1
ATOM 1254 C CA . ASP A 1 162 ? 33.708 18.092 -25.757 1.00 48.25 162 ASP A CA 1
ATOM 1255 C C . ASP A 1 162 ? 33.317 17.282 -27.017 1.00 48.25 162 ASP A C 1
ATOM 1257 O O . ASP A 1 162 ? 32.455 17.695 -27.789 1.00 48.25 162 ASP A O 1
ATOM 1261 N N . ASP A 1 163 ? 33.862 16.078 -27.203 1.00 50.97 163 ASP A N 1
ATOM 1262 C CA . ASP A 1 163 ? 33.608 15.225 -28.374 1.00 50.97 163 ASP A CA 1
ATOM 1263 C C . ASP A 1 163 ? 32.267 14.463 -28.340 1.00 50.97 163 ASP A C 1
ATOM 1265 O O . ASP A 1 163 ? 31.932 13.743 -29.279 1.00 50.97 163 ASP A O 1
ATOM 1269 N N . LEU A 1 164 ? 31.466 14.594 -27.277 1.00 47.53 164 LEU A N 1
ATOM 1270 C CA . LEU A 1 164 ? 30.165 13.907 -27.168 1.00 47.53 164 LEU A CA 1
ATOM 1271 C C . LEU A 1 164 ? 29.020 14.614 -27.919 1.00 47.53 164 LEU A C 1
ATOM 1273 O O . LEU A 1 164 ? 27.888 14.131 -27.898 1.00 47.53 164 LEU A O 1
ATOM 1277 N N . TRP A 1 165 ? 29.320 15.737 -28.579 1.00 50.22 165 TRP A N 1
ATOM 1278 C CA . TRP A 1 165 ? 28.399 16.520 -29.411 1.00 50.22 165 TRP A CA 1
ATOM 1279 C C . TRP A 1 165 ? 29.026 16.853 -30.772 1.00 50.22 165 TRP A C 1
ATOM 1281 O O . TRP A 1 165 ? 28.809 17.939 -31.307 1.00 50.22 165 TRP A O 1
ATOM 1291 N N . ALA A 1 166 ? 29.819 15.936 -31.337 1.00 46.16 166 ALA A N 1
ATOM 1292 C CA . ALA A 1 166 ? 30.182 16.025 -32.745 1.00 46.16 166 ALA A CA 1
ATOM 1293 C C . ALA A 1 166 ? 28.899 15.890 -33.581 1.00 46.16 166 ALA A C 1
ATOM 1295 O O . ALA A 1 166 ? 28.346 14.805 -33.753 1.00 46.16 166 ALA A O 1
ATOM 1296 N N . ASP A 1 167 ? 28.392 17.042 -34.005 1.00 43.72 167 ASP A N 1
ATOM 1297 C CA . ASP A 1 167 ? 27.298 17.205 -34.944 1.00 43.72 167 ASP A CA 1
ATOM 1298 C C . ASP A 1 167 ? 27.746 16.571 -36.271 1.00 43.72 167 ASP A C 1
ATOM 1300 O O . ASP A 1 167 ? 28.577 17.133 -36.988 1.00 43.72 167 ASP A O 1
ATOM 1304 N N . ASP A 1 168 ? 27.243 15.375 -36.584 1.00 52.00 168 ASP A N 1
ATOM 1305 C CA . ASP A 1 168 ? 27.345 14.767 -37.916 1.00 52.00 168 ASP A CA 1
ATOM 1306 C C . ASP A 1 168 ? 26.470 15.588 -38.887 1.00 52.00 168 ASP A C 1
ATOM 1308 O O . ASP A 1 168 ? 25.405 15.163 -39.335 1.00 52.00 168 ASP A O 1
ATOM 1312 N N . SER A 1 169 ? 26.912 16.804 -39.207 1.00 47.66 169 SER A N 1
ATOM 1313 C CA . SER A 1 169 ? 26.457 17.560 -40.371 1.00 47.66 169 SER A CA 1
ATOM 1314 C C . SER A 1 169 ? 27.519 17.435 -41.456 1.00 47.66 169 SER A C 1
ATOM 1316 O O . SER A 1 169 ? 28.340 18.313 -41.705 1.00 47.66 169 SER A O 1
ATOM 1318 N N . SER A 1 170 ? 27.521 16.279 -42.117 1.00 52.50 170 SER A N 1
ATOM 1319 C CA . SER A 1 170 ? 28.153 16.137 -43.421 1.00 52.50 170 SER A CA 1
ATOM 1320 C C . SER A 1 170 ? 27.300 16.862 -44.467 1.00 52.50 170 SER A C 1
ATOM 1322 O O . SER A 1 170 ? 26.618 16.211 -45.258 1.00 52.50 170 SER A O 1
ATOM 1324 N N . ASP A 1 171 ? 27.321 18.195 -44.464 1.00 44.19 171 ASP A N 1
ATOM 1325 C CA . ASP A 1 171 ? 26.890 18.973 -45.620 1.00 44.19 171 ASP A CA 1
ATOM 1326 C C . ASP A 1 171 ? 28.117 19.305 -46.468 1.00 44.19 171 ASP A C 1
ATOM 1328 O O . ASP A 1 171 ? 29.108 19.912 -46.063 1.00 44.19 171 ASP A O 1
ATOM 1332 N N . ASN A 1 172 ? 28.057 18.720 -47.650 1.00 46.94 172 ASN A N 1
ATOM 1333 C CA . ASN A 1 172 ? 29.096 18.570 -48.634 1.00 46.94 172 ASN A CA 1
ATOM 1334 C C . ASN A 1 172 ? 29.156 19.866 -49.457 1.00 46.94 172 ASN A C 1
ATOM 1336 O O . ASN A 1 172 ? 28.470 19.973 -50.472 1.00 46.94 172 ASN A O 1
ATOM 1340 N N . ASP A 1 173 ? 29.952 20.851 -49.037 1.00 44.69 173 ASP A N 1
ATOM 1341 C CA . ASP A 1 173 ? 30.231 22.040 -49.854 1.00 44.69 173 ASP A CA 1
ATOM 1342 C C . ASP A 1 173 ? 31.228 21.684 -50.969 1.00 44.69 173 ASP A C 1
ATOM 1344 O O . ASP A 1 173 ? 32.415 22.014 -50.943 1.00 44.69 173 ASP A O 1
ATOM 1348 N N . SER A 1 174 ? 30.735 20.980 -51.990 1.00 45.94 174 SER A N 1
ATOM 1349 C CA . SER A 1 174 ? 31.338 21.039 -53.316 1.00 45.94 174 SER A CA 1
ATOM 1350 C C . SER A 1 174 ? 30.955 22.380 -53.937 1.00 45.94 174 SER A C 1
ATOM 1352 O O . SER A 1 174 ? 29.875 22.512 -54.513 1.00 45.94 174 SER A O 1
ATOM 1354 N N . CYS A 1 175 ? 31.826 23.379 -53.794 1.00 45.97 175 CYS A N 1
ATOM 1355 C CA . CYS A 1 175 ? 31.729 24.617 -54.556 1.00 45.97 175 CYS A CA 1
ATOM 1356 C C . CYS A 1 175 ? 31.885 24.293 -56.047 1.00 45.97 175 CYS A C 1
ATOM 1358 O O . CYS A 1 175 ? 32.959 23.931 -56.531 1.00 45.97 175 CYS A O 1
ATOM 1360 N N . ASP A 1 176 ? 30.746 24.361 -56.721 1.00 48.81 176 ASP A N 1
ATOM 1361 C CA . ASP A 1 176 ? 30.522 24.251 -58.150 1.00 48.81 176 ASP A CA 1
ATOM 1362 C C . ASP A 1 176 ? 30.980 25.549 -58.835 1.00 48.81 176 ASP A C 1
ATOM 1364 O O . ASP A 1 176 ? 30.229 26.519 -58.927 1.00 48.81 176 ASP A O 1
ATOM 1368 N N . ASP A 1 177 ? 32.232 25.588 -59.294 1.00 49.53 177 ASP A N 1
ATOM 1369 C CA . ASP A 1 177 ? 32.745 26.675 -60.137 1.00 49.53 177 ASP A CA 1
ATOM 1370 C C . ASP A 1 177 ? 32.554 26.318 -61.623 1.00 49.53 177 ASP A C 1
ATOM 1372 O O . ASP A 1 177 ? 33.506 26.100 -62.377 1.00 49.53 177 ASP A O 1
ATOM 1376 N N . GLY A 1 178 ? 31.291 26.241 -62.044 1.00 40.56 178 GLY A N 1
ATOM 1377 C CA . GLY A 1 178 ? 30.865 26.054 -63.430 1.00 40.56 178 GLY A CA 1
ATOM 1378 C C . GLY A 1 178 ? 30.029 27.233 -63.924 1.00 40.56 178 GLY A C 1
ATOM 1379 O O . GLY A 1 178 ? 28.820 27.111 -64.090 1.00 40.56 178 GLY A O 1
ATOM 1380 N N . PHE A 1 179 ? 30.657 28.388 -64.165 1.00 40.69 179 PHE A N 1
ATOM 1381 C CA . PHE A 1 179 ? 30.014 29.498 -64.876 1.00 40.69 179 PHE A CA 1
ATOM 1382 C C . PHE A 1 179 ? 29.767 29.109 -66.344 1.00 40.69 179 PHE A C 1
ATOM 1384 O O . PHE A 1 179 ? 30.657 29.237 -67.184 1.00 40.69 179 PHE A O 1
ATOM 1391 N N . ASP A 1 180 ? 28.548 28.664 -66.650 1.00 50.78 180 ASP A N 1
ATOM 1392 C CA . ASP A 1 180 ? 27.989 28.650 -68.002 1.00 50.78 180 ASP A CA 1
ATOM 1393 C C . ASP A 1 180 ? 27.183 29.941 -68.209 1.00 50.78 180 ASP A C 1
ATOM 1395 O O . ASP A 1 180 ? 26.061 30.083 -67.726 1.00 50.78 180 ASP A O 1
ATOM 1399 N N . ASN A 1 181 ? 27.791 30.907 -68.895 1.00 45.34 181 ASN A N 1
ATOM 1400 C CA . ASN A 1 181 ? 27.065 31.992 -69.543 1.00 45.34 181 ASN A CA 1
ATOM 1401 C C . ASN A 1 181 ? 27.237 31.796 -71.045 1.00 45.34 181 ASN A C 1
ATOM 1403 O O . ASN A 1 181 ? 28.240 32.211 -71.630 1.00 45.34 181 ASN A O 1
ATOM 1407 N N . GLY A 1 182 ? 26.247 31.157 -71.661 1.00 43.59 182 GLY A N 1
ATOM 1408 C CA . GLY A 1 182 ? 26.061 31.249 -73.096 1.00 43.59 182 GLY A CA 1
ATOM 1409 C C . GLY A 1 182 ? 25.770 32.694 -73.493 1.00 43.59 182 GLY A C 1
ATOM 1410 O O . GLY A 1 182 ? 24.890 33.327 -72.919 1.00 43.59 182 GLY A O 1
ATOM 1411 N N . GLU A 1 183 ? 26.473 33.188 -74.508 1.00 40.62 183 GLU A N 1
ATOM 1412 C CA . GLU A 1 183 ? 25.919 34.182 -75.421 1.00 40.62 183 GLU A CA 1
ATOM 1413 C C . GLU A 1 183 ? 26.508 34.016 -76.830 1.00 40.62 183 GLU A C 1
ATOM 1415 O O . GLU A 1 183 ? 27.688 33.737 -77.038 1.00 40.62 183 GLU A O 1
ATOM 1420 N N . GLU A 1 184 ? 25.579 34.127 -77.769 1.00 42.66 184 GLU A N 1
ATOM 1421 C CA . GLU A 1 184 ? 25.595 33.986 -79.219 1.00 42.66 184 GLU A CA 1
ATOM 1422 C C . GLU A 1 184 ? 26.702 34.762 -79.965 1.00 42.66 184 GLU A C 1
ATOM 1424 O O . GLU A 1 184 ? 26.891 35.962 -79.751 1.00 42.66 184 GLU A O 1
ATOM 1429 N N . ASN A 1 185 ? 27.359 34.106 -80.935 1.00 37.78 185 ASN A N 1
ATOM 1430 C CA . ASN A 1 185 ? 27.250 34.360 -82.392 1.00 37.78 185 ASN A CA 1
ATOM 1431 C C . ASN A 1 185 ? 28.293 33.565 -83.194 1.00 37.78 185 ASN A C 1
ATOM 1433 O O . ASN A 1 185 ? 29.507 33.742 -82.947 1.00 37.78 185 ASN A O 1
#

Radius of gyration: 27.6 Å; chains: 1; bounding box: 66×47×104 Å

pLDDT: mean 71.94, std 20.79, range [34.03, 94.94]

Sequence (185 aa):
MMRVLTPNGNVIEVEKAEAIVEKRVSFNGRDIRLCQTAKDKSQPASGLYFSVKTESVFTIANDGNLLVGNLPVDTVKKIVTNLAKDGFCDLSGFDYQPEIGINDKPVFDEGKSYPYFCRSNVAMMFAPRQNMDFPINGISNTDTGVNSFPQNNTEETDIFNDDLWADDSSDNDSCDDGFDNGEEN

Secondary structure (DSSP, 8-state):
-EEEE-TTS-EEEESEEEEEEEEEEEETTEEEEEEEE-SSTTS---EEEEEPP-S-HHHHHHH--EEEES--HHHHHHHHHHHHHHSEEE-TTSPPPSP--TT-----SSSSSPPEEEEHHHHHHHS--TT--S------TT-----------S----S--GGGG--------------------